Protein 3RO3 (pdb70)

CATH classification: 1.25.40.10

B-factor: mean 16.96, std 11.06, range [6.09, 72.27]

GO terms:
  GO:0097575 lateral cell cortex (C, IDA)
  GO:0005092 GDP-dissociation inhibitor activity (F, IDA)
  GO:0016328 lateral plasma membrane (C, EXP)
  GO:0001965 G-protein alpha-subunit binding (F, IPI)
  GO:0007267 cell-cell signaling (P, IGI)
  GO:0009642 response to light intensity (P, IMP)
  GO:0005515 protein binding (F, IPI)

Foldseek 3Di:
DLVVLLVVLCVQLVVCVVVPVLVSSLVSLVSNLVSCVVVVPLVSNLVSLQSNLVSCVSVVNLVSSLVSLVVSLVSCVVVVPLVSNLVSLCSNLVSVVSVVNLVSNLVSLVSNLVSCVVVVVLVSNLVSLVSNLVSCVVVVVVVSNVVSVVSNVVSVVVD/DDVVVVVVVVVVVVDDD

Structure (mmCIF, N/CA/C/O backbone):
data_3RO3
#
_entry.id   3RO3
#
_cell.length_a   88.196
_cell.length_b   75.606
_cell.length_c   35.346
_cell.angle_alpha   90.00
_cell.angle_beta   105.99
_cell.angle_gamma   90.00
#
_symmetry.space_group_name_H-M   'C 1 2 1'
#
loop_
_entity.id
_entity.type
_entity.pdbx_description
1 polymer 'G-protein-signaling modulator 2'
2 polymer 'peptide of Protein inscuteable homolog'
3 non-polymer GLYCEROL
4 non-polymer ETHANOL
5 non-polymer 'CHLORIDE ION'
6 water water
#
loop_
_atom_site.group_PDB
_atom_site.id
_atom_site.type_symbol
_atom_site.label_atom_id
_atom_site.label_alt_id
_atom_site.label_comp_id
_atom_site.label_asym_id
_atom_site.label_entity_id
_atom_site.label_seq_id
_atom_site.pdbx_PDB_ins_code
_atom_site.Cartn_x
_atom_site.Cartn_y
_atom_site.Cartn_z
_atom_site.occupancy
_atom_site.B_iso_or_equiv
_atom_site.auth_seq_id
_atom_site.auth_comp_id
_atom_site.auth_asym_id
_atom_site.auth_atom_id
_atom_site.pdbx_PDB_model_num
ATOM 1 N N . SER A 1 4 ? 32.774 -1.593 12.088 1.00 32.15 190 SER A N 1
ATOM 2 C CA . SER A 1 4 ? 31.881 -1.259 10.995 1.00 21.63 190 SER A CA 1
ATOM 3 C C . SER A 1 4 ? 31.899 0.282 10.821 1.00 17.60 190 SER A C 1
ATOM 4 O O . SER A 1 4 ? 31.605 1.081 11.723 1.00 16.05 190 SER A O 1
ATOM 7 N N . ARG A 1 5 ? 32.229 0.616 9.577 1.00 17.21 191 ARG A N 1
ATOM 8 C CA . ARG A 1 5 ? 32.285 2.042 9.226 1.00 16.54 191 ARG A CA 1
ATOM 9 C C . ARG A 1 5 ? 30.951 2.726 9.308 1.00 16.49 191 ARG A C 1
ATOM 10 O O . ARG A 1 5 ? 30.819 3.870 9.742 1.00 13.95 191 ARG A O 1
ATOM 18 N N . ALA A 1 6 ? 29.849 2.057 8.907 1.00 19.82 192 ALA A N 1
ATOM 19 C CA . ALA A 1 6 ? 28.485 2.595 9.116 1.00 19.37 192 ALA A CA 1
ATOM 20 C C . ALA A 1 6 ? 28.101 2.849 10.558 1.00 18.73 192 ALA A C 1
ATOM 21 O O . ALA A 1 6 ? 27.513 3.869 10.863 1.00 17.98 192 ALA A O 1
ATOM 23 N N . ALA A 1 7 ? 28.468 1.940 11.475 1.00 17.64 193 ALA A N 1
ATOM 24 C CA . ALA A 1 7 ? 28.249 2.101 12.917 1.00 17.69 193 ALA A CA 1
ATOM 25 C C . ALA A 1 7 ? 29.073 3.266 13.470 1.00 14.86 193 ALA A C 1
ATOM 26 O O . ALA A 1 7 ? 28.576 4.054 14.231 1.00 14.30 193 ALA A O 1
ATOM 28 N N . GLN A 1 8 ? 30.319 3.405 12.980 1.00 13.71 194 GLN A N 1
ATOM 29 C CA . GLN A 1 8 ? 31.107 4.539 13.376 1.00 12.52 194 GLN A CA 1
ATOM 30 C C . GLN A 1 8 ? 30.399 5.797 12.921 1.00 12.19 194 GLN A C 1
ATOM 31 O O . GLN A 1 8 ? 30.391 6.765 13.688 1.00 12.29 194 GLN A O 1
ATOM 37 N N . GLY A 1 9 ? 29.842 5.855 11.710 1.00 12.55 195 GLY A N 1
ATOM 38 C CA . GLY A 1 9 ? 29.132 7.072 11.266 1.00 12.70 195 GLY A CA 1
ATOM 39 C C . GLY A 1 9 ? 28.020 7.395 12.234 1.00 12.05 195 GLY A C 1
ATOM 40 O O . GLY A 1 9 ? 27.868 8.574 12.629 1.00 11.82 195 GLY A O 1
ATOM 41 N N . ARG A 1 10 ? 27.200 6.422 12.646 1.00 13.72 196 ARG A N 1
ATOM 42 C CA . ARG A 1 10 ? 26.115 6.644 13.616 1.00 14.46 196 ARG A CA 1
ATOM 43 C C . ARG A 1 10 ? 26.682 7.146 14.906 1.00 13.18 196 ARG A C 1
ATOM 44 O O . ARG A 1 10 ? 26.134 8.126 15.491 1.00 13.82 196 ARG A O 1
ATOM 52 N N . ALA A 1 11 ? 27.752 6.524 15.365 1.00 12.62 197 ALA A N 1
ATOM 53 C CA . ALA A 1 11 ? 28.329 6.920 16.634 1.00 12.66 197 ALA A CA 1
ATOM 54 C C . ALA A 1 11 ? 28.840 8.341 16.569 1.00 11.06 197 ALA A C 1
ATOM 55 O O . ALA A 1 11 ? 28.664 9.104 17.513 1.00 11.85 197 ALA A O 1
ATOM 57 N N . PHE A 1 12 ? 29.508 8.749 15.479 1.00 10.34 198 PHE A N 1
ATOM 58 C CA . PHE A 1 12 ? 29.952 10.115 15.367 1.00 9.72 198 PHE A CA 1
ATOM 59 C C . PHE A 1 12 ? 28.817 11.100 15.351 1.00 9.88 198 PHE A C 1
ATOM 60 O O . PHE A 1 12 ? 28.937 12.199 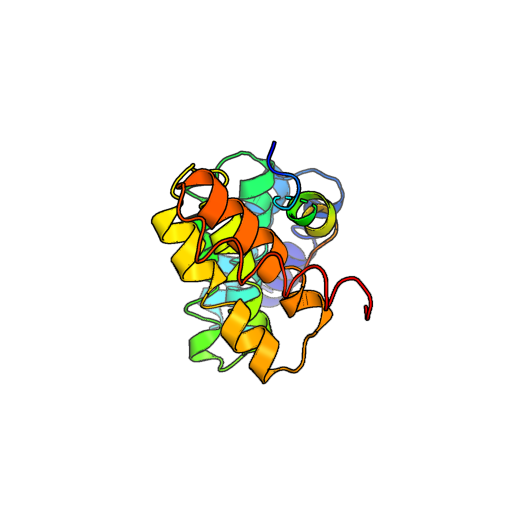15.955 1.00 9.95 198 PHE A O 1
ATOM 68 N N . GLY A 1 13 ? 27.717 10.792 14.666 1.00 9.83 199 GLY A N 1
ATOM 69 C CA . GLY A 1 13 ? 26.588 11.711 14.628 1.00 11.50 199 GLY A CA 1
ATOM 70 C C . GLY A 1 13 ? 26.019 11.887 16.028 1.00 9.95 199 GLY A C 1
ATOM 71 O O . GLY A 1 13 ? 25.655 13.013 16.459 1.00 11.29 199 GLY A O 1
ATOM 72 N N . ASN A 1 14 ? 25.924 10.801 16.812 1.00 10.55 200 ASN A N 1
ATOM 73 C CA . ASN A 1 14 ? 25.451 10.888 18.171 1.00 10.27 200 ASN A CA 1
ATOM 74 C C . ASN A 1 14 ? 26.400 11.684 19.092 1.00 11.17 200 ASN A C 1
ATOM 75 O O . ASN A 1 14 ? 25.963 12.496 19.892 1.00 11.68 200 ASN A O 1
ATOM 80 N N . LEU A 1 15 ? 27.699 11.414 18.984 1.00 10.23 201 LEU A N 1
ATOM 81 C CA A LEU A 1 15 ? 28.662 12.144 19.813 0.40 10.83 201 LEU A CA 1
ATOM 82 C CA B LEU A 1 15 ? 28.674 12.163 19.767 0.60 10.24 201 LEU A CA 1
ATOM 83 C C . LEU A 1 15 ? 28.638 13.619 19.458 1.00 9.90 201 LEU A C 1
ATOM 84 O O . LEU A 1 15 ? 28.733 14.483 20.332 1.00 11.21 201 LEU A O 1
ATOM 93 N N . GLY A 1 16 ? 28.544 13.981 18.178 1.00 9.60 202 GLY A N 1
ATOM 94 C CA . GLY A 1 16 ? 28.529 15.385 17.787 1.00 10.10 202 GLY A CA 1
ATOM 95 C C . GLY A 1 16 ? 27.375 16.117 18.415 1.00 9.00 202 GLY A C 1
ATOM 96 O O . GLY A 1 16 ? 27.524 17.234 18.923 1.00 8.78 202 GLY A O 1
ATOM 97 N N . ASN A 1 17 ? 26.183 15.498 18.369 1.00 9.08 203 ASN A N 1
ATOM 98 C CA . ASN A 1 17 ? 25.006 16.136 18.972 1.00 9.40 203 ASN A CA 1
ATOM 99 C C . ASN A 1 17 ? 25.150 16.290 20.475 1.00 9.68 203 ASN A C 1
ATOM 100 O O . ASN A 1 17 ? 24.744 17.319 21.049 1.00 10.38 203 ASN A O 1
ATOM 105 N N . THR A 1 18 ? 25.702 15.279 21.166 1.00 9.64 204 THR A N 1
ATOM 106 C CA A THR A 1 18 ? 25.812 15.378 22.600 0.50 9.52 204 THR A CA 1
ATOM 107 C CA B THR A 1 18 ? 25.795 15.373 22.614 0.50 10.11 204 THR A CA 1
ATOM 108 C C . THR A 1 18 ? 26.823 16.442 22.971 1.00 9.29 204 THR A C 1
ATOM 109 O O . THR A 1 18 ? 26.587 17.261 23.851 1.00 10.25 204 THR A O 1
ATOM 116 N N . HIS A 1 19 ? 27.984 16.467 22.274 1.00 9.02 205 HIS A N 1
ATOM 117 C CA . HIS A 1 19 ? 28.922 17.565 22.548 1.00 9.28 205 HIS A CA 1
ATOM 118 C C . HIS A 1 19 ? 28.254 18.907 22.341 1.00 9.32 205 HIS A C 1
ATOM 119 O O . HIS A 1 19 ? 28.445 19.830 23.122 1.00 9.47 205 HIS A O 1
ATOM 126 N N . TYR A 1 20 ? 27.510 19.059 21.231 1.00 8.74 206 TYR A N 1
ATOM 127 C CA . TYR A 1 20 ? 26.867 20.334 20.945 1.00 9.06 206 TYR A CA 1
ATOM 128 C C . TYR A 1 20 ? 25.960 20.755 22.084 1.00 10.19 206 TYR A C 1
ATOM 129 O O . TYR A 1 20 ? 26.014 21.883 22.535 1.00 9.91 206 TYR A O 1
ATOM 138 N N . LEU A 1 21 ? 25.105 19.839 22.529 1.00 9.95 207 LEU A N 1
ATOM 139 C CA . LEU A 1 21 ? 24.158 20.217 23.565 1.00 11.89 207 LEU A CA 1
ATOM 140 C C . LEU A 1 21 ? 24.813 20.469 24.892 1.00 12.18 207 LEU A C 1
ATOM 141 O O . LEU A 1 21 ? 24.243 21.182 25.717 1.00 16.36 207 LEU A O 1
ATOM 146 N N . LEU A 1 22 ? 26.008 19.950 25.120 1.00 11.03 208 LEU A N 1
ATOM 147 C CA . LEU A 1 22 ? 26.809 20.215 26.312 1.00 11.59 208 LEU A CA 1
ATOM 148 C C . 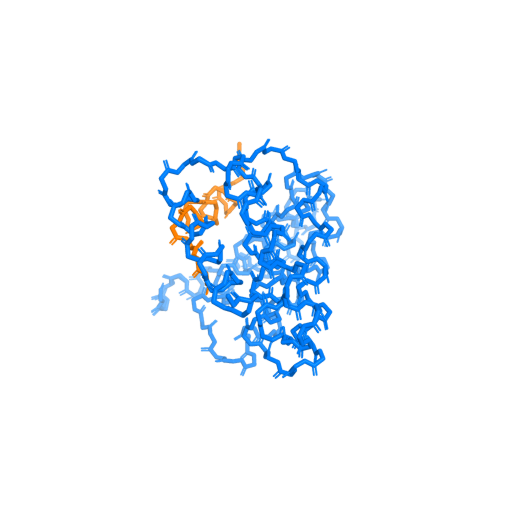LEU A 1 22 ? 27.605 21.488 26.167 1.00 11.63 208 LEU A C 1
ATOM 149 O O . LEU A 1 22 ? 28.286 21.916 27.112 1.00 13.91 208 LEU A O 1
ATOM 154 N N . GLY A 1 23 ? 27.615 22.154 25.008 1.00 11.07 209 GLY A N 1
ATOM 155 C CA . GLY A 1 23 ? 28.397 23.371 24.813 1.00 11.57 209 GLY A CA 1
ATOM 156 C C . GLY A 1 23 ? 29.810 23.128 24.373 1.00 10.56 209 GLY A C 1
ATOM 157 O O . GLY A 1 23 ? 30.602 24.088 24.379 1.00 12.76 209 GLY A O 1
ATOM 158 N N . ASN A 1 24 ? 30.173 21.921 23.991 1.00 10.14 210 ASN A N 1
ATOM 159 C CA A ASN A 1 24 ? 31.493 21.500 23.528 0.50 10.48 210 ASN A CA 1
ATOM 160 C CA B ASN A 1 24 ? 31.537 21.668 23.530 0.50 9.78 210 ASN A CA 1
ATOM 161 C C . ASN A 1 24 ? 31.520 21.713 22.009 1.00 8.73 210 ASN A C 1
ATOM 162 O O . ASN A 1 24 ? 31.514 20.724 21.279 1.00 9.34 210 ASN A O 1
ATOM 171 N N . PHE A 1 25 ? 31.508 22.944 21.506 1.00 8.94 211 PHE A N 1
ATOM 172 C CA . PHE A 1 25 ? 31.286 23.180 20.070 1.00 8.63 211 PHE A CA 1
ATOM 173 C C . PHE A 1 25 ? 32.476 22.709 19.236 1.00 7.98 211 PHE A C 1
ATOM 174 O O . PHE A 1 25 ? 32.235 22.184 18.133 1.00 8.23 211 PHE A O 1
ATOM 182 N N . ARG A 1 26 ? 33.696 22.869 19.729 1.00 8.31 212 ARG A N 1
ATOM 183 C CA . ARG A 1 26 ? 34.838 22.368 18.982 1.00 8.35 212 ARG A CA 1
ATOM 184 C C . ARG A 1 26 ? 34.718 20.859 18.769 1.00 7.80 212 ARG A C 1
ATOM 185 O O . ARG A 1 26 ? 34.894 20.348 17.671 1.00 8.26 212 ARG A O 1
ATOM 193 N N . ASP A 1 27 ? 34.442 20.128 19.839 1.00 8.10 213 ASP A N 1
ATOM 194 C CA . ASP A 1 27 ? 34.375 18.663 19.748 1.00 8.21 213 ASP A CA 1
ATOM 195 C C . ASP A 1 27 ? 33.165 18.205 18.950 1.00 7.84 213 ASP A C 1
ATOM 196 O O . ASP A 1 27 ? 33.183 17.174 18.289 1.00 8.35 213 ASP A O 1
ATOM 201 N N . ALA A 1 28 ? 32.082 18.991 18.967 1.00 7.64 214 ALA A N 1
ATOM 202 C CA . ALA A 1 28 ? 30.939 18.748 18.078 1.00 8.01 214 ALA A CA 1
ATOM 203 C C . ALA A 1 28 ? 31.391 18.796 16.608 1.00 7.42 214 ALA A C 1
ATOM 204 O O . ALA A 1 28 ? 31.044 17.917 15.839 1.00 8.12 214 ALA A O 1
ATOM 206 N N . VAL A 1 29 ? 32.147 19.833 16.242 1.00 7.41 215 VAL A N 1
ATOM 207 C CA . VAL A 1 29 ? 32.650 19.928 14.864 1.00 7.38 215 VAL A CA 1
ATOM 208 C C . VAL A 1 29 ? 33.492 18.701 14.524 1.00 7.26 215 VAL A C 1
ATOM 209 O O . VAL A 1 29 ? 33.334 18.111 13.441 1.00 7.73 215 VAL A O 1
ATOM 213 N N . ILE A 1 30 ? 34.444 18.304 15.379 1.00 7.47 216 ILE A N 1
ATOM 214 C CA . ILE A 1 30 ? 35.318 17.197 15.065 1.00 7.63 216 ILE A CA 1
ATOM 215 C C . ILE A 1 30 ? 34.497 15.939 14.775 1.00 7.86 216 ILE A C 1
ATOM 216 O O . ILE A 1 30 ? 34.757 15.203 13.818 1.00 8.25 216 ILE A O 1
ATOM 221 N N . ALA A 1 31 ? 33.487 15.666 15.613 1.00 7.65 217 ALA A N 1
ATOM 222 C CA . ALA A 1 31 ? 32.644 14.487 15.436 1.00 7.84 217 ALA A CA 1
ATOM 223 C C . ALA A 1 31 ? 31.755 14.602 14.186 1.00 7.24 217 ALA A C 1
ATOM 224 O O . ALA A 1 31 ? 31.671 13.648 13.403 1.00 8.12 217 ALA A O 1
ATOM 226 N N . HIS A 1 32 ? 31.122 15.751 14.010 1.00 7.38 218 HIS A N 1
ATOM 227 C CA . HIS A 1 32 ? 30.242 15.896 12.844 1.00 7.46 218 HIS A CA 1
ATOM 228 C C . HIS A 1 32 ? 31.002 15.848 11.550 1.00 7.14 218 HIS A C 1
ATOM 229 O O . HIS A 1 32 ? 30.458 15.374 10.540 1.00 7.67 218 HIS A O 1
ATOM 236 N N . GLU A 1 33 ? 32.262 16.290 11.500 1.00 7.09 219 GLU A N 1
ATOM 237 C CA . GLU A 1 33 ? 33.034 16.138 10.281 1.00 7.39 219 GLU A CA 1
ATOM 238 C C . GLU A 1 33 ? 33.205 14.672 9.902 1.00 7.19 219 GLU A C 1
ATOM 239 O O . GLU A 1 33 ? 33.237 14.350 8.730 1.00 7.91 219 GLU A O 1
ATOM 245 N N . GLN A 1 34 ? 33.397 13.811 10.891 1.00 7.83 220 GLN A N 1
ATOM 246 C CA . GLN A 1 34 ? 33.574 12.380 10.588 1.00 8.02 220 GLN A CA 1
ATOM 247 C C . GLN A 1 34 ? 32.248 11.752 10.174 1.00 7.68 220 GLN A C 1
ATOM 248 O O . GLN A 1 34 ? 32.179 10.943 9.248 1.00 8.55 220 GLN A O 1
ATOM 254 N N . ARG A 1 35 ? 31.136 12.164 10.835 1.00 7.74 221 ARG A N 1
ATOM 255 C CA . ARG A 1 35 ? 29.823 11.787 10.358 1.00 8.02 221 ARG A CA 1
ATOM 256 C C . ARG A 1 35 ? 29.637 12.193 8.909 1.00 7.71 221 ARG A C 1
ATOM 257 O O . ARG A 1 35 ? 29.099 11.440 8.094 1.00 8.36 221 ARG A O 1
ATOM 265 N N . LEU A 1 36 ? 30.028 13.412 8.563 1.00 7.66 222 LEU A N 1
ATOM 266 C CA . LEU A 1 36 ? 29.867 13.922 7.221 1.00 7.73 222 LEU A CA 1
ATOM 267 C C . LEU A 1 36 ? 30.645 13.077 6.223 1.00 8.09 222 LEU A C 1
ATOM 268 O O . LEU A 1 36 ? 30.110 12.676 5.156 1.00 8.28 222 LEU A O 1
ATOM 273 N N . LEU A 1 37 ? 31.920 12.807 6.509 1.00 8.10 223 LEU A N 1
ATOM 274 C CA . LEU A 1 37 ? 32.752 12.020 5.610 1.00 8.12 223 LEU A CA 1
ATOM 275 C C . LEU A 1 37 ? 32.147 10.641 5.369 1.00 8.30 223 LEU A C 1
ATOM 276 O O . LEU A 1 37 ? 32.072 10.166 4.238 1.00 8.71 223 LEU A O 1
ATOM 281 N N . ILE A 1 38 ? 31.735 9.998 6.440 1.00 8.03 224 ILE A N 1
ATOM 282 C CA . ILE A 1 38 ? 31.162 8.637 6.322 1.00 8.92 224 ILE A CA 1
ATOM 283 C C . ILE A 1 38 ? 29.860 8.691 5.562 1.00 8.42 224 ILE A C 1
ATOM 284 O O . ILE A 1 38 ? 29.573 7.780 4.757 1.00 8.66 224 ILE A O 1
ATOM 289 N N . ALA A 1 39 ? 29.036 9.705 5.773 1.00 8.09 225 ALA A N 1
ATOM 290 C CA . ALA A 1 39 ? 27.822 9.882 4.970 1.00 8.10 225 ALA A CA 1
ATOM 291 C C . ALA A 1 39 ? 28.148 9.987 3.491 1.00 8.17 225 ALA A C 1
ATOM 292 O O . ALA A 1 39 ? 27.420 9.438 2.641 1.00 9.20 225 ALA A O 1
ATOM 294 N N . LYS A 1 40 ? 29.197 10.702 3.120 1.00 8.09 226 LYS A N 1
ATOM 295 C CA . LYS A 1 40 ? 29.602 10.804 1.707 1.00 8.60 226 LYS A CA 1
ATOM 296 C C . LYS A 1 40 ? 30.095 9.457 1.203 1.00 8.33 226 LYS A C 1
ATOM 297 O O . LYS A 1 40 ? 29.757 9.077 0.071 1.00 9.15 226 LYS A O 1
ATOM 303 N N . GLU A 1 41 ? 30.866 8.707 1.979 1.00 8.22 227 GLU A N 1
ATOM 304 C CA . GLU A 1 41 ? 31.316 7.372 1.579 1.00 8.87 227 GLU A CA 1
ATOM 305 C C . GLU A 1 41 ? 30.161 6.450 1.262 1.00 8.25 227 GLU A C 1
ATOM 306 O O . GLU A 1 41 ? 30.245 5.622 0.357 1.00 8.97 227 GLU A O 1
ATOM 312 N N . PHE A 1 42 ? 29.082 6.520 2.024 1.00 8.23 228 PHE A N 1
ATOM 313 C CA . PHE A 1 42 ? 27.966 5.645 1.877 1.00 8.76 228 PHE A CA 1
ATOM 314 C C . PHE A 1 42 ? 26.861 6.220 0.994 1.00 8.90 228 PHE A C 1
ATOM 315 O O . PHE A 1 42 ? 25.855 5.554 0.757 1.00 9.69 228 PHE A O 1
ATOM 323 N N . GLY A 1 43 ? 27.014 7.431 0.467 1.00 9.13 229 GLY A N 1
ATOM 324 C CA . GLY A 1 43 ? 25.952 8.022 -0.307 1.00 9.47 229 GLY A CA 1
ATOM 325 C C . GLY A 1 43 ? 24.663 8.253 0.447 1.00 9.23 229 GLY A C 1
ATOM 326 O O . GLY A 1 43 ? 23.581 8.231 -0.114 1.00 11.65 229 GLY A O 1
ATOM 327 N N . ASP A 1 44 ? 24.802 8.509 1.762 1.00 9.33 230 ASP A N 1
ATOM 328 C CA . ASP A 1 44 ? 23.671 8.740 2.653 1.00 9.30 230 ASP A CA 1
ATOM 329 C C . ASP A 1 44 ? 23.402 10.232 2.698 1.00 9.40 230 ASP A C 1
ATOM 330 O O . ASP A 1 44 ? 24.017 10.990 3.474 1.00 9.59 230 ASP A O 1
ATOM 335 N N . LYS A 1 45 ? 22.505 10.693 1.821 1.00 9.76 231 LYS A N 1
ATOM 336 C CA . LYS A 1 45 ? 22.234 12.128 1.687 1.00 10.96 231 LYS A CA 1
ATOM 337 C C . LYS A 1 45 ? 21.535 12.704 2.873 1.00 10.83 231 LYS A C 1
ATOM 338 O O . LYS A 1 45 ? 21.753 13.878 3.176 1.00 11.67 231 LYS A O 1
ATOM 344 N N . ALA A 1 46 ? 20.701 11.929 3.547 1.00 12.40 232 ALA A N 1
ATOM 345 C CA . ALA A 1 46 ? 20.019 12.378 4.747 1.00 12.86 232 ALA A CA 1
ATOM 346 C C . ALA A 1 46 ? 21.052 12.738 5.805 1.00 11.60 232 ALA A C 1
ATOM 347 O O . ALA A 1 46 ? 20.977 13.823 6.410 1.00 11.83 232 ALA A O 1
ATOM 349 N N . ALA A 1 47 ? 21.977 11.842 6.037 1.00 10.69 233 ALA A N 1
ATOM 350 C CA . ALA A 1 47 ? 22.998 12.086 7.068 1.00 9.92 233 ALA A CA 1
ATOM 351 C C . ALA A 1 47 ? 23.904 13.203 6.628 1.00 9.01 233 ALA A C 1
ATOM 352 O O . ALA A 1 47 ? 24.401 13.982 7.472 1.00 8.81 233 ALA A O 1
ATOM 354 N N . GLU A 1 48 ? 24.217 13.326 5.352 1.00 8.52 234 GLU A N 1
ATOM 355 C CA . GLU A 1 48 ? 25.094 14.400 4.863 1.00 8.40 234 GLU A CA 1
ATOM 356 C C . GLU A 1 48 ? 24.444 15.751 5.127 1.00 8.06 234 GLU A C 1
ATOM 357 O O . GLU A 1 48 ? 25.087 16.662 5.662 1.00 8.09 234 GLU A O 1
ATOM 363 N N . ARG A 1 49 ? 23.164 15.871 4.812 1.00 8.56 235 ARG A N 1
ATOM 364 C CA . ARG A 1 49 ? 22.437 17.111 5.020 1.00 8.55 235 ARG A CA 1
ATOM 365 C C . ARG A 1 49 ? 22.442 17.477 6.515 1.00 7.90 235 ARG A C 1
ATOM 366 O O . ARG A 1 49 ? 22.720 18.621 6.902 1.00 8.30 235 ARG A O 1
ATOM 374 N N . ILE A 1 50 ? 22.082 16.520 7.338 1.00 8.04 236 ILE A N 1
ATOM 375 C CA . ILE A 1 50 ? 22.020 16.745 8.778 1.00 7.93 236 ILE A CA 1
ATOM 376 C C . ILE A 1 50 ? 23.377 17.205 9.288 1.00 7.70 236 ILE A C 1
ATOM 377 O O . ILE A 1 50 ? 23.434 18.108 10.145 1.00 7.88 236 ILE A O 1
ATOM 382 N N . ALA A 1 51 ? 24.468 16.573 8.849 1.00 7.30 237 ALA A N 1
ATOM 383 C CA . ALA A 1 51 ? 25.777 16.965 9.292 1.00 7.48 237 ALA A CA 1
ATOM 384 C C . ALA A 1 51 ? 26.097 18.404 8.891 1.00 7.26 237 ALA A C 1
ATOM 385 O O . ALA A 1 51 ? 26.648 19.142 9.717 1.00 7.29 237 ALA A O 1
ATOM 387 N N . TYR A 1 52 ? 25.758 18.835 7.696 1.00 7.23 238 TYR A N 1
ATOM 388 C CA . TYR A 1 52 ? 25.997 20.228 7.310 1.00 7.33 238 TYR A CA 1
ATOM 389 C C . TYR A 1 52 ? 25.258 21.176 8.245 1.00 7.22 238 TYR A C 1
ATOM 390 O O . TYR A 1 52 ? 25.810 22.219 8.648 1.00 7.41 238 TYR A O 1
ATOM 399 N N . SER A 1 53 ? 24.011 20.858 8.577 1.00 7.15 239 SER A N 1
ATOM 400 C CA A SER A 1 53 ? 23.225 21.752 9.438 0.60 7.06 239 SER A CA 1
ATOM 401 C CA B SER A 1 53 ? 23.190 21.677 9.461 0.40 8.16 239 SER A CA 1
ATOM 402 C C . SER A 1 53 ? 23.819 21.808 10.847 1.00 7.42 239 SER A C 1
ATOM 403 O O . SER A 1 53 ? 23.949 22.904 11.410 1.00 7.65 239 SER A O 1
ATOM 408 N N . ASN A 1 54 ? 24.188 20.675 11.385 1.00 6.82 240 ASN A N 1
ATOM 409 C CA . ASN A 1 54 ? 24.770 20.663 12.731 1.00 7.46 240 ASN A CA 1
ATOM 410 C C . ASN A 1 54 ? 26.119 21.342 12.724 1.00 7.14 240 ASN A C 1
ATOM 411 O O . ASN A 1 54 ? 26.456 22.048 13.690 1.00 7.73 240 ASN A O 1
ATOM 416 N N . LEU A 1 55 ? 26.913 21.196 11.681 1.00 7.12 241 LEU A N 1
ATOM 417 C CA . LEU A 1 55 ? 28.191 21.912 11.581 1.00 6.82 241 LEU A CA 1
ATOM 418 C C . LEU A 1 55 ? 27.968 23.394 11.544 1.00 6.68 241 LEU A C 1
ATOM 419 O O . LEU A 1 55 ? 28.665 24.144 12.221 1.00 7.24 241 LEU A O 1
ATOM 424 N N . GLY A 1 56 ? 27.027 23.866 10.732 1.00 6.83 242 GLY A N 1
ATOM 425 C CA . GLY A 1 56 ? 26.752 25.297 10.703 1.00 7.10 242 GLY A CA 1
ATOM 426 C C . GLY A 1 56 ? 26.408 25.825 12.075 1.00 7.05 242 GLY A C 1
ATOM 427 O O . GLY A 1 56 ? 26.918 26.860 12.500 1.00 7.14 242 GLY A O 1
ATOM 428 N N . ASN A 1 57 ? 25.529 25.109 12.781 1.00 6.96 243 ASN A N 1
ATOM 429 C CA . ASN A 1 57 ? 25.137 25.530 14.111 1.00 6.97 2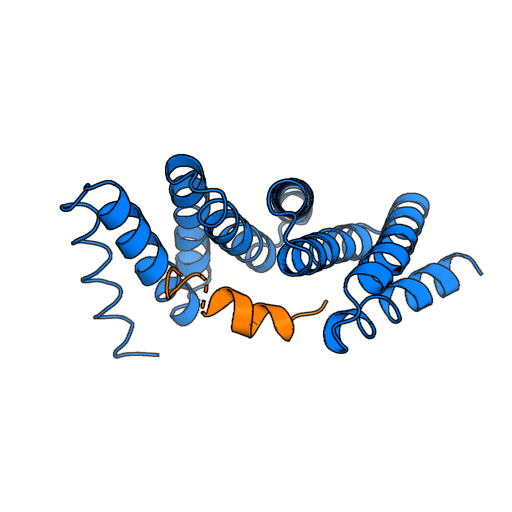43 ASN A CA 1
ATOM 430 C C . ASN A 1 57 ? 26.312 25.614 15.051 1.00 7.43 243 ASN A C 1
ATOM 431 O O . ASN A 1 57 ? 26.452 26.602 15.809 1.00 7.82 243 ASN A O 1
ATOM 436 N N . ALA A 1 58 ? 27.192 24.612 15.033 1.00 7.30 244 ALA A N 1
ATOM 437 C CA . ALA A 1 58 ? 28.365 24.652 15.904 1.00 7.63 244 ALA A CA 1
ATOM 438 C C . ALA A 1 58 ? 29.255 25.837 15.603 1.00 7.71 244 ALA A C 1
ATOM 439 O O . ALA A 1 58 ? 29.769 26.499 16.503 1.00 8.18 244 ALA A O 1
ATOM 441 N N . TYR A 1 59 ? 29.453 26.147 14.332 1.00 7.00 245 TYR A N 1
ATOM 442 C CA . TYR A 1 59 ? 30.295 27.275 13.953 1.00 7.76 245 TYR A CA 1
ATOM 443 C C . TYR A 1 59 ? 29.687 28.613 14.355 1.00 7.67 245 TYR A C 1
A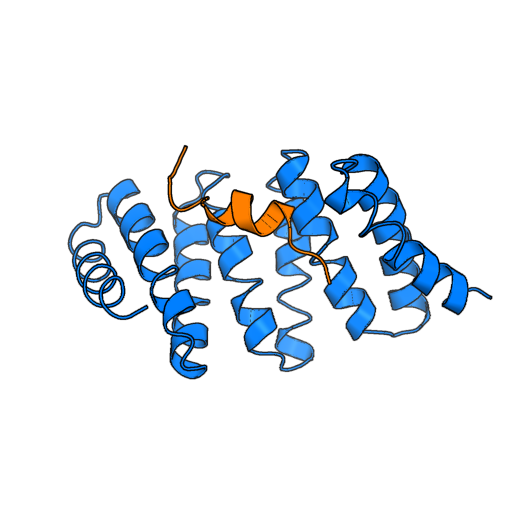TOM 444 O O . TYR A 1 59 ? 30.435 29.533 14.689 1.00 8.88 245 TYR A O 1
ATOM 453 N N . ILE A 1 60 ? 28.343 28.744 14.399 1.00 7.95 246 ILE A N 1
ATOM 454 C CA . ILE A 1 60 ? 27.761 29.955 14.964 1.00 8.21 246 ILE A CA 1
ATOM 455 C C . ILE A 1 60 ? 28.246 30.186 16.391 1.00 8.41 246 ILE A C 1
ATOM 456 O O . ILE A 1 60 ? 28.653 31.278 16.754 1.00 9.27 246 ILE A O 1
ATOM 461 N N . PHE A 1 61 ? 28.230 29.122 17.208 1.00 8.85 247 PHE A N 1
ATOM 462 C CA . PHE A 1 61 ? 28.607 29.257 18.621 1.00 9.69 247 PHE A CA 1
ATOM 463 C C . PHE A 1 61 ? 30.106 29.332 18.808 1.00 10.13 247 PHE A C 1
ATOM 464 O O . PHE A 1 61 ? 30.552 29.816 19.844 1.00 13.17 247 PHE A O 1
ATOM 472 N N . LEU A 1 62 ? 30.913 28.996 17.825 1.00 9.61 248 LEU A N 1
ATOM 473 C CA . LEU A 1 62 ? 32.324 29.271 17.777 1.00 9.51 248 LEU A CA 1
ATOM 474 C C . LEU A 1 62 ? 32.637 30.655 17.263 1.00 10.60 248 LEU A C 1
ATOM 475 O O . LEU A 1 62 ? 33.807 31.081 17.292 1.00 12.02 248 LEU A O 1
ATOM 480 N N . GLY A 1 63 ? 31.626 31.421 16.845 1.00 10.38 249 GLY A N 1
ATOM 481 C CA . GLY A 1 63 ? 31.841 32.761 16.355 1.00 10.93 249 GLY A CA 1
ATOM 482 C C . GLY A 1 63 ? 32.379 32.831 14.955 1.00 11.21 249 GLY A C 1
ATOM 483 O O . GLY A 1 63 ? 32.853 33.886 14.531 1.00 15.82 249 GLY A O 1
ATOM 484 N N . GLU A 1 64 ? 32.315 31.764 14.198 1.00 10.21 250 GLU A N 1
ATOM 485 C CA . GLU A 1 64 ? 32.845 31.642 12.847 1.00 9.76 250 GLU A CA 1
ATOM 486 C C . GLU A 1 64 ? 31.719 31.722 11.853 1.00 9.22 250 GLU A C 1
ATOM 487 O O . GLU A 1 64 ? 31.238 30.721 11.275 1.00 9.40 250 GLU A O 1
ATOM 493 N N . PHE A 1 65 ? 31.192 32.937 11.655 1.00 9.73 251 PHE A N 1
ATOM 494 C CA . PHE A 1 65 ? 29.934 33.136 10.938 1.00 9.55 251 PHE A CA 1
ATOM 495 C C . PHE A 1 65 ? 30.096 32.866 9.449 1.00 8.82 251 PHE A C 1
ATOM 496 O O . PHE A 1 65 ? 29.194 32.323 8.828 1.00 8.80 251 PHE A O 1
ATOM 504 N N . GLU A 1 66 ? 31.233 33.257 8.857 1.00 9.64 252 GLU A N 1
ATOM 505 C CA A GLU A 1 66 ? 31.451 32.960 7.445 0.50 10.41 252 GLU A CA 1
ATOM 506 C CA B GLU A 1 66 ? 31.451 32.945 7.468 0.50 10.46 252 GLU A CA 1
ATOM 507 C C . GLU A 1 66 ? 31.463 31.449 7.239 1.00 9.47 252 GLU A C 1
ATOM 508 O O . GLU A 1 66 ? 30.825 30.940 6.327 1.00 9.56 252 GLU A O 1
ATOM 519 N N . THR A 1 67 ? 32.207 30.698 8.089 1.00 9.19 253 THR A N 1
ATOM 520 C CA . THR A 1 67 ? 32.198 29.239 7.954 1.00 9.01 253 THR A CA 1
ATOM 521 C C . THR A 1 67 ? 30.811 28.659 8.124 1.00 7.98 253 THR A C 1
ATOM 522 O O . THR A 1 67 ? 30.379 27.770 7.380 1.00 8.39 253 THR A O 1
ATOM 526 N N . ALA A 1 68 ? 30.055 29.168 9.117 1.00 7.97 254 ALA A N 1
ATOM 527 C CA . ALA A 1 68 ? 28.678 28.714 9.285 1.00 7.47 254 ALA A CA 1
ATOM 528 C C . ALA A 1 68 ? 27.867 28.899 8.011 1.00 7.40 254 ALA A C 1
ATOM 529 O O . ALA A 1 68 ? 27.128 28.012 7.593 1.00 7.82 254 ALA A O 1
ATOM 531 N N . SER A 1 69 ? 28.008 30.079 7.366 1.00 8.17 255 SER A N 1
ATOM 532 C CA . SER A 1 69 ? 27.248 30.348 6.148 1.00 8.36 255 SER A CA 1
ATOM 533 C C . SER A 1 69 ? 27.597 29.342 5.062 1.00 8.47 255 SER A C 1
ATOM 534 O O . SER A 1 69 ? 26.714 28.958 4.287 1.00 8.63 255 SER A O 1
ATOM 537 N N . GLU A 1 70 ? 28.849 28.923 4.975 1.00 8.14 256 GLU A N 1
ATOM 538 C CA . GLU A 1 70 ? 29.246 27.941 3.957 1.00 9.11 256 GLU A CA 1
ATOM 539 C C . GLU A 1 70 ? 28.546 26.616 4.192 1.00 8.02 256 GLU A C 1
ATOM 540 O O . GLU A 1 70 ? 28.078 25.985 3.256 1.00 9.66 256 GLU A O 1
ATOM 546 N N . TYR A 1 71 ? 28.484 26.177 5.463 1.00 7.75 257 TYR A N 1
ATOM 547 C CA . TYR A 1 71 ? 27.776 24.921 5.751 1.00 7.92 257 TYR A CA 1
ATOM 548 C C . TYR A 1 71 ? 26.265 25.066 5.546 1.00 7.49 257 TYR A C 1
ATOM 549 O O . TYR A 1 71 ? 25.636 24.138 5.026 1.00 8.28 257 TYR A O 1
ATOM 558 N N . TYR A 1 72 ? 25.653 26.182 5.924 1.00 7.51 258 TYR A N 1
ATOM 559 C CA . TYR A 1 72 ? 24.212 26.335 5.682 1.00 7.71 258 TYR A CA 1
ATOM 560 C C . TYR A 1 72 ? 23.915 26.388 4.181 1.00 8.26 258 TYR A C 1
ATOM 561 O O . TYR A 1 72 ? 22.866 25.890 3.784 1.00 8.44 258 TYR A O 1
ATOM 570 N N . LYS A 1 73 ? 24.793 26.982 3.368 1.00 8.14 259 LYS A N 1
ATOM 571 C CA . LYS A 1 73 ? 24.530 26.925 1.913 1.00 8.98 259 LYS A CA 1
ATOM 572 C C . LYS A 1 73 ? 24.573 25.517 1.389 1.00 9.01 259 LYS A C 1
ATOM 573 O O . LYS A 1 73 ? 23.818 25.158 0.498 1.00 9.97 259 LYS A O 1
ATOM 579 N N . LYS A 1 74 ? 25.466 24.669 1.922 1.00 9.30 260 LYS A N 1
ATOM 580 C CA . LYS A 1 74 ? 25.501 23.253 1.546 1.00 9.90 260 LYS A CA 1
ATOM 581 C C . LYS A 1 74 ? 24.243 22.527 1.973 1.00 10.18 260 LYS A C 1
ATOM 582 O O . LYS A 1 74 ? 23.682 21.725 1.233 1.00 11.63 260 LYS A O 1
ATOM 588 N N . THR A 1 75 ? 23.770 22.823 3.173 1.00 9.85 261 THR A N 1
ATOM 589 C CA A THR A 1 75 ? 22.496 22.318 3.701 0.45 12.90 261 THR A CA 1
ATOM 590 C CA B THR A 1 75 ? 22.513 22.190 3.624 0.55 9.83 261 THR A CA 1
ATOM 591 C C . THR A 1 75 ? 21.370 22.615 2.734 1.00 9.77 261 THR A C 1
ATOM 592 O O . THR A 1 75 ? 20.523 21.800 2.379 1.00 10.95 261 THR A O 1
ATOM 599 N N . LEU A 1 76 ? 21.345 23.900 2.324 1.00 9.87 262 LEU A N 1
ATOM 600 C CA . LEU A 1 76 ? 20.271 24.415 1.500 1.00 9.79 262 LEU A CA 1
ATOM 601 C C . LEU A 1 76 ? 20.229 23.729 0.142 1.00 10.76 262 LEU A C 1
ATOM 602 O O . LEU A 1 76 ? 19.166 23.291 -0.328 1.00 10.85 262 LEU A O 1
ATOM 607 N N . LEU A 1 77 ? 21.403 23.561 -0.478 1.00 11.64 263 LEU A N 1
ATOM 608 C CA . LEU A 1 77 ? 21.468 22.831 -1.712 1.00 13.85 263 LEU A CA 1
ATOM 609 C C . LEU A 1 77 ? 20.925 21.430 -1.607 1.00 13.70 263 LEU A C 1
ATOM 610 O O . LEU A 1 77 ? 20.145 21.009 -2.458 1.00 15.55 263 LEU A O 1
ATOM 615 N N . LEU A 1 78 ? 21.354 20.708 -0.579 1.00 12.48 264 LEU A N 1
ATOM 616 C CA A LEU A 1 78 ? 20.903 19.327 -0.407 0.50 12.94 264 LEU A CA 1
ATOM 617 C CA B LEU A 1 78 ? 20.878 19.377 -0.453 0.50 12.87 264 LEU A CA 1
ATOM 618 C C . LEU A 1 78 ? 19.418 19.292 -0.070 1.00 12.42 264 LEU A C 1
ATOM 619 O O . LEU A 1 78 ? 18.712 18.408 -0.563 1.00 14.79 264 LEU A O 1
ATOM 628 N N . ALA A 1 79 ? 18.912 20.203 0.761 1.00 11.49 265 ALA A N 1
ATOM 629 C CA . ALA A 1 79 ? 17.480 20.225 1.084 1.00 11.52 265 ALA A CA 1
ATOM 630 C C . ALA A 1 79 ? 16.618 20.415 -0.172 1.00 12.11 265 ALA A C 1
ATOM 631 O O . ALA A 1 79 ? 15.551 19.816 -0.297 1.00 15.11 265 ALA A O 1
ATOM 633 N N . ARG A 1 80 ? 17.132 21.241 -1.088 1.00 11.75 266 ARG A N 1
ATOM 634 C CA . ARG A 1 80 ? 16.415 21.417 -2.378 1.00 13.19 266 ARG A CA 1
ATOM 635 C C . ARG A 1 80 ? 16.483 20.136 -3.196 1.00 15.43 266 ARG A C 1
ATOM 636 O O . ARG A 1 80 ? 15.444 19.707 -3.726 1.00 18.80 266 ARG A O 1
ATOM 644 N N . GLN A 1 81 ? 17.660 19.501 -3.286 1.00 14.26 267 GLN A N 1
ATOM 645 C CA . GLN A 1 81 ? 17.787 18.228 -4.040 1.00 15.24 267 GLN A CA 1
ATOM 646 C C . GLN A 1 81 ? 16.853 17.166 -3.465 1.00 16.35 267 GLN A C 1
ATOM 647 O O . GLN A 1 81 ? 16.259 16.365 -4.234 1.00 19.74 267 GLN A O 1
ATOM 653 N N . LEU A 1 82 ? 16.731 17.107 -2.130 1.00 15.62 268 LEU A N 1
ATOM 654 C CA . LEU A 1 82 ? 15.892 16.149 -1.433 1.00 16.88 268 LEU A CA 1
ATOM 655 C C . LEU A 1 82 ? 14.412 16.540 -1.416 1.00 17.18 268 LEU A C 1
ATOM 656 O O . LEU A 1 82 ? 13.598 15.782 -0.909 1.00 20.24 268 LEU A O 1
ATOM 661 N N . LYS A 1 83 ? 14.085 17.724 -1.901 1.00 16.11 269 LYS A N 1
ATOM 662 C CA . LYS A 1 83 ? 12.730 18.260 -1.960 1.00 17.87 269 LYS A CA 1
ATOM 663 C C . LYS A 1 83 ? 12.112 18.393 -0.581 1.00 16.71 269 LYS A C 1
ATOM 664 O O . LYS A 1 83 ? 10.900 18.255 -0.374 1.00 22.58 269 LYS A O 1
ATOM 667 N N . ASP A 1 84 ? 12.950 18.712 0.390 1.00 15.41 270 ASP A N 1
ATOM 668 C CA . ASP A 1 84 ? 12.559 18.882 1.790 1.00 15.75 270 ASP A CA 1
ATOM 669 C C . ASP A 1 84 ? 12.269 20.359 2.065 1.00 14.13 270 ASP A C 1
ATOM 670 O O . ASP A 1 84 ? 13.205 21.098 2.401 1.00 13.77 270 ASP A O 1
ATOM 675 N N . ARG A 1 85 ? 11.006 20.767 1.922 1.00 13.77 271 ARG A N 1
ATOM 676 C CA . ARG A 1 85 ? 10.705 22.194 1.995 1.00 12.67 271 ARG A CA 1
ATOM 677 C C . ARG A 1 85 ? 10.892 22.773 3.398 1.00 11.66 271 ARG A C 1
ATOM 678 O O . ARG A 1 85 ? 11.403 23.888 3.525 1.00 11.33 271 ARG A O 1
ATOM 686 N N . ALA A 1 86 ? 10.532 22.027 4.435 1.00 11.74 272 ALA A N 1
ATOM 687 C CA . ALA A 1 86 ? 10.679 22.561 5.792 1.00 12.78 272 ALA A CA 1
ATOM 688 C C . ALA A 1 86 ? 12.155 22.771 6.094 1.00 11.22 272 ALA A C 1
ATOM 689 O O . ALA A 1 86 ? 12.528 23.766 6.742 1.00 11.00 272 ALA A O 1
ATOM 691 N N . VAL A 1 87 ? 13.024 21.850 5.669 1.00 11.44 273 VAL A N 1
ATOM 692 C CA . VAL A 1 87 ? 14.441 21.996 5.931 1.00 11.72 273 VAL A CA 1
ATOM 693 C C . VAL A 1 87 ? 15.021 23.107 5.067 1.00 10.50 273 VAL A C 1
ATOM 694 O O . VAL A 1 87 ? 15.897 23.867 5.494 1.00 11.27 273 VAL A O 1
ATOM 698 N N . GLU A 1 88 ? 14.556 23.249 3.813 1.00 10.44 274 GLU A N 1
ATOM 699 C CA . GLU A 1 88 ? 14.955 24.379 2.983 1.00 10.66 274 GLU A CA 1
ATOM 700 C C . GLU A 1 88 ? 14.648 25.692 3.723 1.00 10.02 274 GLU A C 1
ATOM 701 O O . GLU A 1 88 ? 15.478 26.594 3.792 1.00 10.01 274 GLU A O 1
ATOM 707 N N . ALA A 1 89 ? 13.436 25.785 4.287 1.00 10.11 275 ALA A N 1
ATOM 708 C CA . ALA A 1 89 ? 13.040 26.985 5.016 1.00 10.05 275 ALA A CA 1
ATOM 709 C C . ALA A 1 89 ? 13.967 27.243 6.207 1.00 9.29 275 ALA A C 1
ATOM 710 O O . ALA A 1 89 ? 14.392 28.383 6.445 1.00 9.35 275 ALA A O 1
ATOM 712 N N . GLN A 1 90 ? 14.220 26.193 6.998 1.00 9.71 276 GLN A N 1
ATOM 713 C CA . GLN A 1 90 ? 15.068 26.319 8.186 1.00 9.84 276 GLN A CA 1
ATOM 714 C C . GLN A 1 90 ? 16.452 26.836 7.813 1.00 8.54 276 GLN A C 1
ATOM 715 O O . GLN A 1 90 ? 16.992 27.725 8.466 1.00 8.75 276 GLN A O 1
ATOM 721 N N . SER A 1 91 ? 17.030 26.294 6.746 1.00 8.54 277 SER A N 1
ATOM 722 C CA A SER A 1 91 ? 18.381 26.701 6.339 0.55 8.32 277 SER A CA 1
ATOM 723 C CA B SER A 1 91 ? 18.344 26.672 6.244 0.45 8.92 277 SER A CA 1
ATOM 724 C C . SER A 1 91 ? 18.358 28.136 5.808 1.00 8.06 277 SER A C 1
ATOM 725 O O . SER A 1 91 ? 19.305 28.862 6.072 1.00 8.28 277 SER A O 1
ATOM 730 N N . CYS A 1 92 ? 17.324 28.558 5.112 1.00 8.01 278 CYS A N 1
ATOM 731 C CA . CYS A 1 92 ? 17.191 29.946 4.733 1.00 8.22 278 CYS A CA 1
ATOM 732 C C . CYS A 1 92 ? 17.092 30.884 5.934 1.00 7.63 278 CYS A C 1
ATOM 733 O O . CYS A 1 92 ? 17.719 31.936 5.925 1.00 7.98 278 CYS A O 1
ATOM 736 N N . TYR A 1 93 ? 16.344 30.503 6.943 1.00 7.75 279 TYR A N 1
ATOM 737 C CA . TYR A 1 93 ? 16.244 31.337 8.153 1.00 7.85 279 TYR A CA 1
ATOM 738 C C . TYR A 1 93 ? 17.598 31.418 8.830 1.00 7.47 279 TYR A C 1
ATOM 739 O O . TYR A 1 93 ? 18.044 32.500 9.256 1.00 7.87 279 TYR A O 1
ATOM 748 N N . SER A 1 94 ? 18.314 30.296 8.925 1.00 7.67 280 SER A N 1
ATOM 749 C CA . SER A 1 94 ? 19.646 30.322 9.554 1.00 7.76 280 SER A CA 1
ATOM 750 C C . SER A 1 94 ? 20.601 31.199 8.723 1.00 7.37 280 SER A C 1
ATOM 751 O O . SER A 1 94 ? 21.379 31.959 9.311 1.00 7.69 280 SER A O 1
ATOM 754 N N . LEU A 1 95 ? 20.530 31.119 7.399 1.00 7.55 281 LEU A N 1
ATOM 755 C CA . LEU A 1 95 ? 21.353 31.996 6.569 1.00 7.48 281 LEU A CA 1
ATOM 756 C C . LEU A 1 95 ? 20.998 33.468 6.772 1.00 7.43 281 LEU A C 1
ATOM 757 O O . LEU A 1 95 ? 21.876 34.314 6.834 1.00 8.40 281 LEU A O 1
ATOM 762 N N . GLY A 1 96 ? 19.711 33.803 6.863 1.00 7.48 282 GLY A N 1
ATOM 763 C CA . GLY A 1 96 ? 19.364 35.194 7.086 1.00 8.14 282 GLY A CA 1
ATOM 764 C C . GLY A 1 96 ? 19.947 35.755 8.363 1.00 7.77 282 GLY A C 1
ATOM 765 O O . GLY A 1 96 ? 20.509 36.837 8.388 1.00 8.50 282 GLY A O 1
ATOM 766 N N . ASN A 1 97 ? 19.860 34.951 9.430 1.00 7.75 283 ASN A N 1
ATOM 767 C CA . ASN A 1 97 ? 20.449 35.353 10.697 1.00 8.00 283 ASN A CA 1
ATOM 768 C C . ASN A 1 97 ? 21.969 35.423 10.623 1.00 8.20 283 ASN A C 1
ATOM 769 O O . ASN A 1 97 ? 22.580 36.350 11.189 1.00 8.81 283 ASN A O 1
ATOM 774 N N . THR A 1 98 ? 22.590 34.456 9.975 1.00 7.66 284 THR A N 1
ATOM 775 C CA . THR A 1 98 ? 24.041 34.422 9.858 1.00 7.83 284 THR A CA 1
ATOM 776 C C . THR A 1 98 ? 24.537 35.659 9.133 1.00 8.18 284 THR A C 1
ATOM 777 O O . THR A 1 98 ? 25.522 36.284 9.523 1.00 8.98 284 THR A O 1
ATOM 781 N N . TYR A 1 99 ? 23.874 36.041 8.029 1.00 8.72 285 TYR A N 1
ATOM 782 C CA A TYR A 1 99 ? 24.262 37.247 7.292 0.50 9.07 285 TYR A CA 1
ATOM 783 C CA B TYR A 1 99 ? 24.312 37.247 7.312 0.50 9.29 285 TYR A CA 1
ATOM 784 C C . TYR A 1 99 ? 24.015 38.506 8.111 1.00 9.54 285 TYR A C 1
ATOM 785 O O . TYR A 1 99 ? 24.770 39.462 7.969 1.00 11.89 285 TYR A O 1
ATOM 802 N N . THR A 1 100 ? 23.020 38.535 8.989 1.00 9.68 286 THR A N 1
ATOM 803 C CA . THR A 1 100 ? 22.866 39.655 9.912 1.00 10.21 286 THR A CA 1
ATOM 804 C C . THR A 1 100 ? 24.071 39.740 10.841 1.00 10.83 286 THR A C 1
ATOM 805 O O . THR A 1 100 ? 24.603 40.810 11.077 1.00 12.84 286 THR A O 1
ATOM 809 N N . LEU A 1 101 ? 24.520 38.604 11.380 1.00 10.67 287 LEU A N 1
ATOM 810 C CA . LEU A 1 101 ? 25.719 38.579 12.232 1.00 11.44 287 LEU A CA 1
ATOM 811 C C . LEU A 1 101 ? 26.927 39.062 11.488 1.00 12.57 287 LEU A C 1
ATOM 812 O O . LEU A 1 101 ? 27.822 39.659 12.125 1.00 16.49 287 LEU A O 1
ATOM 817 N N . LEU A 1 102 ? 27.031 38.881 10.196 1.00 11.80 288 LEU A N 1
ATOM 818 C CA . LEU A 1 102 ? 28.085 39.353 9.323 1.00 13.76 288 LEU A CA 1
ATOM 819 C C . LEU A 1 102 ? 27.871 40.780 8.794 1.00 14.27 288 LEU A C 1
ATOM 820 O O . LEU A 1 102 ? 28.744 41.296 8.073 1.00 17.91 288 LEU A O 1
ATOM 825 N N . GLN A 1 103 ? 26.746 41.393 9.142 1.00 15.65 289 GLN A N 1
ATOM 826 C CA . GLN A 1 103 ? 26.337 42.741 8.803 1.00 18.27 289 GLN A CA 1
ATOM 827 C C . GLN A 1 103 ? 26.237 42.831 7.278 1.00 18.02 289 GLN A C 1
ATOM 828 O O . GLN A 1 103 ? 26.525 43.862 6.647 1.00 24.67 289 GLN A O 1
ATOM 834 N N . ASP A 1 104 ? 25.790 41.759 6.639 1.00 16.70 290 ASP A N 1
ATOM 835 C CA . ASP A 1 104 ? 25.522 41.761 5.199 1.00 15.83 290 ASP A CA 1
ATOM 836 C C . ASP A 1 104 ? 24.032 41.734 4.995 1.00 14.81 290 ASP A C 1
ATOM 837 O O . ASP A 1 104 ? 23.433 40.663 4.816 1.00 13.02 290 ASP A O 1
ATOM 842 N N . TYR A 1 105 ? 23.373 42.920 5.078 1.00 15.16 291 TYR A N 1
ATOM 843 C CA . TYR A 1 105 ? 21.921 42.976 5.132 1.00 14.55 291 TYR A CA 1
ATOM 844 C C . TYR A 1 105 ? 21.315 42.615 3.812 1.00 12.88 291 TYR A C 1
ATOM 845 O O . TYR A 1 105 ? 20.209 42.129 3.794 1.00 13.43 291 TYR A O 1
ATOM 854 N N . GLU A 1 106 ? 21.998 42.860 2.705 1.00 13.02 292 GLU A N 1
ATOM 855 C CA . GLU A 1 106 ? 21.418 42.457 1.433 1.00 12.55 292 GLU A CA 1
ATOM 856 C C . GLU A 1 106 ? 21.285 40.947 1.356 1.00 11.24 292 GLU A C 1
ATOM 857 O O . GLU A 1 106 ? 20.227 40.420 0.985 1.00 11.61 292 GLU A O 1
ATOM 863 N N . LYS A 1 107 ? 22.327 40.194 1.712 1.00 11.62 293 LYS A N 1
ATOM 864 C CA . LYS A 1 107 ? 22.177 38.735 1.724 1.00 10.74 293 LYS A CA 1
ATOM 865 C C . LYS A 1 107 ? 21.205 38.284 2.786 1.00 9.91 293 LYS A C 1
ATOM 866 O O . LYS A 1 107 ? 20.451 37.334 2.557 1.00 10.10 293 LYS A O 1
ATOM 872 N N . ALA A 1 108 ? 21.154 38.944 3.921 1.00 9.76 294 ALA A N 1
ATOM 873 C CA . ALA A 1 108 ? 20.197 38.570 4.975 1.00 9.66 294 ALA A CA 1
ATOM 874 C C . ALA A 1 108 ? 18.780 38.670 4.437 1.00 8.86 294 ALA A C 1
ATOM 875 O O . ALA A 1 108 ? 17.950 37.783 4.642 1.00 9.17 294 ALA A O 1
ATOM 877 N N . ILE A 1 109 ? 18.463 39.779 3.752 1.00 9.15 295 ILE A N 1
ATOM 878 C CA . ILE A 1 109 ? 17.119 39.988 3.221 1.00 8.72 295 IL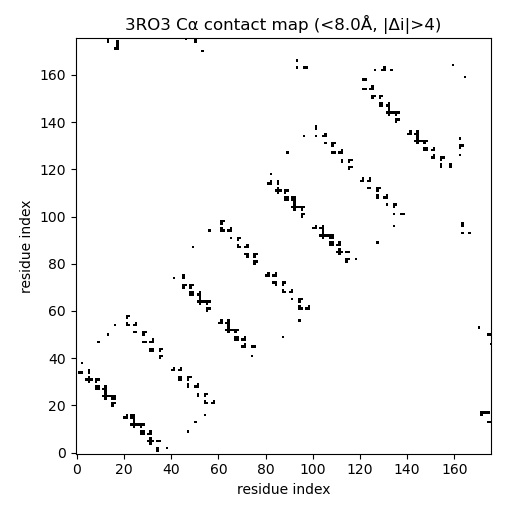E A CA 1
ATOM 879 C C . ILE A 1 109 ? 16.786 38.923 2.178 1.00 8.86 295 ILE A C 1
ATOM 880 O O . ILE A 1 109 ? 15.676 38.371 2.200 1.00 9.06 295 ILE A O 1
ATOM 885 N N . ASP A 1 110 ? 17.735 38.594 1.321 1.00 8.99 296 ASP A N 1
ATOM 886 C CA . ASP A 1 110 ? 17.507 37.570 0.311 1.00 9.90 296 ASP A CA 1
ATOM 887 C C . ASP A 1 110 ? 16.999 36.261 0.933 1.00 8.80 296 ASP A C 1
ATOM 888 O O . ASP A 1 110 ? 15.959 35.697 0.603 1.00 9.39 296 ASP A O 1
ATOM 893 N N . TYR A 1 111 ? 17.790 35.759 1.909 1.00 8.38 297 TYR A N 1
ATOM 894 C CA . TYR A 1 111 ? 17.447 34.497 2.523 1.00 7.96 297 TYR A CA 1
ATOM 895 C C . TYR A 1 111 ? 16.235 34.633 3.432 1.00 8.40 297 TYR A C 1
ATOM 896 O O . TYR A 1 111 ? 15.448 33.674 3.509 1.00 8.50 297 TYR A O 1
ATOM 905 N N . HIS A 1 112 ? 16.054 35.779 4.091 1.00 7.77 298 HIS A N 1
ATOM 906 C CA . HIS A 1 112 ? 14.800 35.900 4.865 1.00 8.20 298 HIS A CA 1
ATOM 907 C 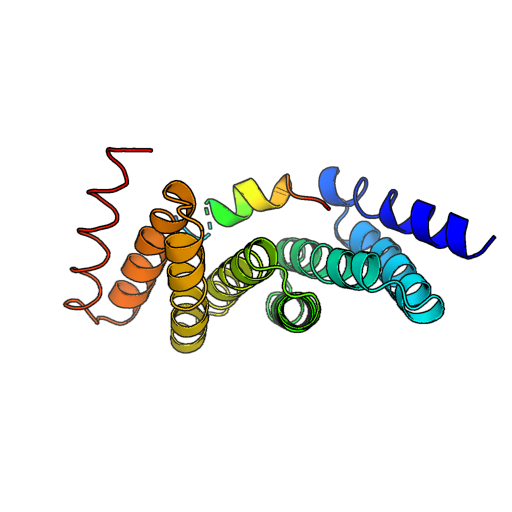C . HIS A 1 112 ? 13.560 35.914 3.994 1.00 8.40 298 HIS A C 1
ATOM 908 O O . HIS A 1 112 ? 12.504 35.389 4.433 1.00 9.01 298 HIS A O 1
ATOM 915 N N . LEU A 1 113 ? 13.617 36.493 2.802 1.00 8.37 299 LEU A N 1
ATOM 916 C CA . LEU A 1 113 ? 12.477 36.466 1.902 1.00 8.97 299 LEU A CA 1
ATOM 917 C C . LEU A 1 113 ? 12.201 35.045 1.426 1.00 9.00 299 LEU A C 1
ATOM 918 O O . LEU A 1 113 ? 11.053 34.651 1.228 1.00 9.64 299 LEU A O 1
ATOM 923 N N . LYS A 1 114 ? 13.259 34.257 1.206 1.00 9.10 300 LYS A N 1
ATOM 924 C CA A LYS A 1 114 ? 13.125 32.859 0.806 0.50 9.67 300 LYS A CA 1
ATOM 925 C CA B LYS A 1 114 ? 13.057 32.870 0.769 0.50 9.50 300 LYS A CA 1
ATOM 926 C C . LYS A 1 114 ? 12.440 32.070 1.887 1.00 9.29 300 LYS A C 1
ATOM 927 O O . LYS A 1 114 ? 11.531 31.253 1.618 1.00 10.72 300 LYS A O 1
ATOM 938 N N . HIS A 1 115 ? 12.867 32.251 3.148 1.00 8.81 301 HIS A N 1
ATOM 939 C CA . HIS A 1 115 ? 12.221 31.561 4.271 1.00 8.91 301 HIS A CA 1
ATOM 940 C C . HIS A 1 115 ? 10.764 31.952 4.394 1.00 9.22 301 HIS A C 1
ATOM 941 O O . HIS A 1 115 ? 9.892 31.116 4.588 1.00 10.22 301 HIS A O 1
ATOM 948 N N . LEU A 1 116 ? 10.471 33.263 4.280 1.00 9.33 302 LEU A N 1
ATOM 949 C CA . LEU A 1 116 ? 9.116 33.737 4.395 1.00 9.56 302 LEU A CA 1
ATOM 950 C C . LEU A 1 116 ? 8.186 33.004 3.444 1.00 9.80 302 LEU A C 1
ATOM 951 O O . LEU A 1 116 ? 7.086 32.558 3.802 1.00 11.08 302 LEU A O 1
ATOM 956 N N . ALA A 1 117 ? 8.617 32.919 2.170 1.00 10.22 303 ALA A N 1
ATOM 957 C CA . ALA A 1 117 ? 7.784 32.310 1.148 1.00 11.54 303 ALA A CA 1
ATOM 958 C C . ALA A 1 117 ? 7.458 30.865 1.483 1.00 11.26 303 ALA A C 1
ATOM 959 O O . ALA A 1 117 ? 6.326 30.387 1.285 1.00 12.30 303 ALA A O 1
ATOM 961 N N . ILE A 1 118 ? 8.451 30.129 1.981 1.00 10.65 304 ILE A N 1
ATOM 962 C CA . ILE A 1 118 ? 8.233 28.711 2.285 1.00 11.13 304 ILE A CA 1
ATOM 963 C C . ILE A 1 118 ? 7.370 28.590 3.530 1.00 11.63 304 ILE A C 1
ATOM 964 O O . ILE A 1 118 ? 6.439 27.731 3.581 1.00 12.56 304 ILE A O 1
ATOM 969 N N . ALA A 1 119 ? 7.617 29.407 4.556 1.00 11.38 305 ALA A N 1
ATOM 970 C CA . ALA A 1 119 ? 6.759 29.375 5.748 1.00 11.64 305 ALA A CA 1
ATOM 971 C C . ALA A 1 119 ? 5.325 29.649 5.404 1.00 12.45 305 ALA A C 1
ATOM 972 O O . ALA A 1 119 ? 4.405 29.020 5.970 1.00 14.83 305 ALA A O 1
ATOM 974 N N . GLN A 1 120 ? 5.064 30.571 4.483 1.00 12.52 306 GLN A N 1
ATOM 975 C CA . GLN A 1 120 ? 3.668 30.815 4.050 1.00 13.74 306 GLN A CA 1
ATOM 976 C C . GLN A 1 120 ? 3.133 29.591 3.350 1.00 14.46 306 GLN A C 1
ATOM 977 O O . GLN A 1 120 ? 1.995 29.164 3.597 1.00 16.18 306 GLN A O 1
ATOM 983 N N . GLU A 1 121 ? 3.880 28.971 2.454 1.00 12.98 307 GLU A N 1
ATOM 984 C CA . GLU A 1 121 ? 3.393 27.782 1.739 1.00 14.77 307 GLU A CA 1
ATOM 985 C C . GLU A 1 121 ? 3.068 26.648 2.686 1.00 14.24 307 GLU A C 1
ATOM 986 O O . GLU A 1 121 ? 2.085 25.913 2.498 1.00 16.60 307 GLU A O 1
ATOM 992 N N . LEU A 1 122 ? 3.901 26.458 3.709 1.00 13.30 308 LEU A N 1
ATOM 993 C CA . LEU A 1 122 ? 3.749 25.387 4.671 1.00 13.84 308 LEU A CA 1
ATOM 994 C C . LEU A 1 122 ? 2.745 25.719 5.781 1.00 14.68 308 LEU A C 1
ATOM 995 O O . LEU A 1 122 ? 2.529 24.890 6.667 1.00 17.24 308 LEU A O 1
ATOM 1000 N N . LYS A 1 123 ? 2.140 26.909 5.747 1.00 14.97 309 LYS A N 1
ATOM 1001 C CA . LYS A 1 123 ? 1.192 27.356 6.770 1.00 16.76 309 LYS A CA 1
ATOM 1002 C C . LYS A 1 123 ? 1.853 27.322 8.159 1.00 16.57 309 LYS A C 1
ATOM 1003 O O . LYS A 1 123 ? 1.213 27.040 9.173 1.00 19.86 309 LYS A O 1
ATOM 1007 N N . ASP A 1 124 ? 3.155 27.629 8.198 1.00 14.64 310 ASP A N 1
ATOM 1008 C CA . ASP A 1 124 ? 3.919 27.740 9.419 1.00 15.23 310 ASP A CA 1
ATOM 1009 C C . ASP A 1 124 ? 3.772 29.178 9.914 1.00 14.14 310 ASP A C 1
ATOM 1010 O O . ASP A 1 124 ? 4.593 30.060 9.601 1.00 14.39 310 ASP A O 1
ATOM 1015 N N . ARG A 1 125 ? 2.707 29.461 10.646 1.00 15.98 311 ARG A N 1
ATOM 1016 C CA . ARG A 1 125 ? 2.381 30.832 11.024 1.00 14.59 311 ARG A CA 1
ATOM 1017 C C . ARG A 1 125 ? 3.391 31.408 12.030 1.00 14.56 311 ARG A C 1
ATOM 1018 O O . ARG A 1 125 ? 3.779 32.559 11.957 1.00 14.54 311 ARG A O 1
ATOM 1026 N N . ILE A 1 126 ? 3.842 30.622 12.991 1.00 15.57 312 ILE A N 1
ATOM 1027 C CA . ILE A 1 126 ? 4.888 31.028 13.901 1.00 15.97 312 ILE A CA 1
ATOM 1028 C C . ILE A 1 126 ? 6.138 31.403 13.114 1.00 14.32 312 ILE A C 1
ATOM 1029 O O . ILE A 1 126 ? 6.750 32.450 13.381 1.00 14.69 312 ILE A O 1
ATOM 1034 N N . GLY A 1 127 ? 6.538 30.559 12.149 1.00 14.24 313 GLY A N 1
ATOM 1035 C CA . GLY A 1 127 ? 7.684 30.877 11.314 1.00 13.69 313 GLY A CA 1
ATOM 1036 C C . GLY A 1 127 ? 7.494 32.129 10.499 1.00 11.30 313 GLY A C 1
ATOM 1037 O O . GLY A 1 127 ? 8.413 32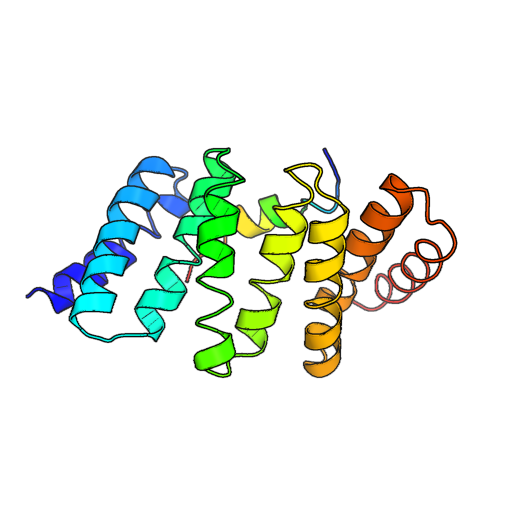.919 10.347 1.00 10.91 313 GLY A O 1
ATOM 1038 N N . GLU A 1 128 ? 6.287 32.328 10.003 1.00 11.59 314 GLU A N 1
ATOM 1039 C CA . GLU A 1 128 ? 5.985 33.579 9.301 1.00 10.90 314 GLU A CA 1
ATOM 1040 C C . GLU A 1 128 ? 6.189 34.778 10.208 1.00 10.46 314 GLU A C 1
ATOM 1041 O O . GLU A 1 128 ? 6.711 35.793 9.768 1.00 10.61 314 GLU A O 1
ATOM 1047 N N . GLY A 1 129 ? 5.770 34.676 11.463 1.00 11.04 315 GLY A N 1
ATOM 1048 C CA . GLY A 1 129 ? 5.983 35.763 12.391 1.00 11.32 315 GLY A CA 1
ATOM 1049 C C . GLY A 1 129 ? 7.453 36.059 12.621 1.00 10.82 315 GLY A C 1
ATOM 1050 O O . GLY A 1 129 ? 7.872 37.215 12.649 1.00 10.53 315 GLY A O 1
ATOM 1051 N N A ARG A 1 130 ? 8.269 35.001 12.790 0.50 10.52 316 ARG A N 1
ATOM 1052 N N B ARG A 1 130 ? 8.262 34.998 12.778 0.50 10.21 316 ARG A N 1
ATOM 1053 C CA A ARG A 1 130 ? 9.704 35.194 12.904 0.50 10.34 316 ARG A CA 1
ATOM 1054 C CA B ARG A 1 130 ? 9.691 35.220 12.935 0.50 10.49 316 ARG A CA 1
ATOM 1055 C C A ARG A 1 130 ? 10.288 35.899 11.677 0.50 9.44 316 ARG A C 1
ATOM 1056 C C B ARG A 1 130 ? 10.329 35.828 11.683 0.50 9.37 316 ARG A C 1
ATOM 1057 O O A ARG A 1 130 ? 11.119 36.790 11.754 0.50 8.93 316 ARG A O 1
ATOM 1058 O O B ARG A 1 130 ? 11.261 36.614 11.769 0.50 9.72 316 ARG A O 1
ATOM 1073 N N . ALA A 1 131 ? 9.851 35.441 10.509 1.00 8.82 317 ALA A N 1
ATOM 1074 C CA . ALA A 1 131 ? 10.309 36.074 9.264 1.00 9.10 317 ALA A CA 1
ATOM 1075 C C . ALA A 1 131 ? 9.961 37.552 9.242 1.00 9.06 317 ALA A C 1
ATOM 1076 O O . ALA A 1 131 ? 10.794 38.379 8.864 1.00 9.41 317 ALA A O 1
ATOM 1078 N N . CYS A 1 132 ? 8.737 37.908 9.664 1.00 9.15 318 CYS A N 1
ATOM 1079 C CA . CYS A 1 132 ? 8.346 39.322 9.622 1.00 9.91 318 CYS A CA 1
ATOM 1080 C C . CYS A 1 132 ? 9.140 40.152 10.630 1.00 9.77 318 CYS A C 1
ATOM 1081 O O . CYS A 1 132 ? 9.473 41.308 10.350 1.00 11.19 318 CYS A O 1
ATOM 1084 N N . TRP A 1 133 ? 9.431 39.595 11.783 1.00 9.80 319 TRP A N 1
ATOM 1085 C CA . TRP A 1 133 ? 10.292 40.218 12.785 1.00 10.22 319 TRP A CA 1
ATOM 1086 C C . TRP A 1 133 ? 11.647 40.516 12.220 1.00 9.44 319 TRP A C 1
ATOM 1087 O O . TRP A 1 133 ? 12.159 41.629 12.233 1.00 10.00 319 TRP A O 1
ATOM 1098 N N . SER A 1 134 ? 12.274 39.460 11.684 1.00 9.36 320 SER A N 1
ATOM 1099 C CA . SER A 1 134 ? 13.590 39.556 11.115 1.00 9.02 320 SER A CA 1
ATOM 1100 C C . SER A 1 134 ? 13.635 40.534 9.919 1.00 9.09 320 SER A C 1
ATOM 1101 O O . SER A 1 134 ? 14.564 41.355 9.801 1.00 9.54 320 SER A O 1
ATOM 1104 N N . LEU A 1 135 ? 12.670 40.414 9.030 1.00 9.22 321 LEU A N 1
ATOM 1105 C CA . LEU A 1 135 ? 12.651 41.306 7.839 1.00 9.68 321 LEU A CA 1
ATOM 1106 C C . LEU A 1 135 ? 12.441 42.761 8.230 1.00 10.54 321 LEU A C 1
ATOM 1107 O O . LEU A 1 135 ? 13.099 43.674 7.757 1.00 12.19 321 LEU A O 1
ATOM 1112 N N . GLY A 1 136 ? 11.501 43.003 9.133 1.00 11.67 322 GLY A N 1
ATOM 1113 C CA . GLY A 1 136 ? 11.333 44.379 9.613 1.00 13.17 322 GLY A CA 1
ATOM 1114 C C . GLY A 1 136 ? 12.595 44.947 10.189 1.00 12.85 322 GLY A C 1
ATOM 1115 O O . GLY A 1 136 ? 12.956 46.101 9.954 1.00 14.23 322 GLY A O 1
ATOM 1116 N N . ASN A 1 137 ? 13.294 44.139 10.995 1.00 11.65 323 ASN A N 1
ATOM 1117 C CA . ASN A 1 137 ? 14.539 44.619 11.571 1.00 12.65 323 ASN A CA 1
ATOM 1118 C C . ASN A 1 137 ? 15.563 44.961 10.481 1.00 12.33 323 ASN A C 1
ATOM 1119 O O . ASN A 1 137 ? 16.251 45.971 10.595 1.00 15.03 323 ASN A O 1
ATOM 1124 N N . ALA A 1 138 ? 15.672 44.118 9.488 1.00 11.60 324 ALA A N 1
ATOM 1125 C CA . ALA A 1 138 ? 16.693 44.307 8.454 1.00 12.50 324 ALA A CA 1
ATOM 1126 C C . ALA A 1 138 ? 16.381 45.524 7.618 1.00 12.13 324 ALA A C 1
ATOM 1127 O O . ALA A 1 138 ? 17.282 46.339 7.294 1.00 12.73 324 ALA A O 1
ATOM 1129 N N . TYR A 1 139 ? 15.119 45.659 7.215 1.00 11.40 325 TYR A N 1
ATOM 1130 C CA . TYR A 1 139 ? 14.738 46.832 6.436 1.00 11.52 325 TYR A CA 1
ATOM 1131 C C . TYR A 1 139 ? 14.964 48.094 7.231 1.00 12.92 325 TYR A C 1
ATOM 1132 O O . TYR A 1 139 ? 15.457 49.078 6.696 1.00 13.43 325 TYR A O 1
ATOM 1141 N N . THR A 1 140 ? 14.664 48.116 8.512 1.00 13.12 326 THR A N 1
ATOM 1142 C CA . THR A 1 140 ? 14.932 49.298 9.331 1.00 14.36 326 THR A CA 1
ATOM 1143 C C . THR A 1 140 ? 16.441 49.607 9.391 1.00 15.02 326 THR A C 1
ATOM 1144 O O . THR A 1 140 ? 16.845 50.773 9.310 1.00 17.13 326 THR A O 1
ATOM 1148 N N . ALA A 1 141 ? 17.284 48.600 9.554 1.00 15.48 327 ALA A N 1
ATOM 1149 C CA . ALA A 1 141 ? 18.733 48.799 9.573 1.00 15.74 327 ALA A CA 1
ATOM 1150 C C . ALA A 1 141 ? 19.197 49.496 8.295 1.00 17.36 327 ALA A C 1
ATOM 1151 O O . ALA A 1 141 ? 20.173 50.263 8.321 1.00 19.06 327 ALA A O 1
ATOM 1153 N N . LEU A 1 142 ? 18.508 49.219 7.217 1.00 13.70 328 LEU A N 1
ATOM 1154 C CA . LEU A 1 142 ? 18.855 49.856 5.939 1.00 14.37 328 LEU A CA 1
ATOM 1155 C C . LEU A 1 142 ? 18.117 51.157 5.650 1.00 13.46 328 LEU A C 1
ATOM 1156 O O . LEU A 1 142 ? 18.420 51.805 4.666 1.00 16.09 328 LEU A O 1
ATOM 1161 N N . GLY A 1 143 ? 17.209 51.582 6.481 1.00 13.52 329 GLY A N 1
ATOM 1162 C CA . GLY A 1 143 ? 16.484 52.802 6.232 1.00 14.43 329 GLY A CA 1
ATOM 1163 C C . GLY A 1 143 ? 15.324 52.604 5.283 1.00 13.69 329 GLY A C 1
ATOM 1164 O O . GLY A 1 143 ? 14.800 53.606 4.751 1.00 14.25 329 GLY A O 1
ATOM 1165 N N . ASN A 1 144 ? 14.891 51.376 4.984 1.00 12.19 330 ASN A N 1
ATOM 1166 C CA . ASN A 1 144 ? 13.882 51.105 3.949 1.00 10.89 330 ASN A CA 1
ATOM 1167 C C . ASN A 1 144 ? 12.530 51.043 4.635 1.00 11.59 330 ASN A C 1
ATOM 1168 O O . ASN A 1 144 ? 11.967 49.967 4.885 1.00 11.75 330 ASN A O 1
ATOM 1173 N N . HIS A 1 145 ? 12.014 52.211 5.009 1.00 12.37 331 HIS A N 1
ATOM 1174 C CA A HIS A 1 145 ? 10.913 52.217 5.986 0.60 12.70 331 HIS A CA 1
ATOM 1175 C CA B HIS A 1 145 ? 10.876 52.388 5.895 0.40 13.46 331 HIS A CA 1
ATOM 1176 C C . HIS A 1 145 ? 9.590 51.813 5.363 1.00 12.26 331 HIS A C 1
ATOM 1177 O O . HIS A 1 145 ? 8.744 51.282 6.140 1.00 13.52 331 HIS A O 1
ATOM 1190 N N . ASP A 1 146 ? 9.376 51.913 4.065 1.00 13.46 332 ASP A N 1
ATOM 1191 C CA . ASP A 1 146 ? 8.120 51.396 3.531 1.00 13.13 332 ASP A CA 1
ATOM 1192 C C . ASP A 1 146 ? 8.072 49.863 3.594 1.00 13.60 332 ASP A C 1
ATOM 1193 O O . ASP A 1 146 ? 7.043 49.265 3.935 1.00 13.03 332 ASP A O 1
ATOM 1198 N N . GLN A 1 147 ? 9.175 49.202 3.319 1.00 12.09 333 GLN A N 1
ATOM 1199 C CA A GLN A 1 147 ? 9.235 47.741 3.454 0.50 11.19 333 GLN A CA 1
ATOM 1200 C CA B GLN A 1 147 ? 9.244 47.743 3.457 0.50 11.10 333 GLN A CA 1
ATOM 1201 C C . GLN A 1 147 ? 9.141 47.364 4.919 1.00 10.90 333 GLN A C 1
ATOM 1202 O O . GLN A 1 147 ? 8.455 46.387 5.292 1.00 11.10 333 GLN A O 1
ATOM 1213 N N . ALA A 1 148 ? 9.841 48.110 5.765 1.00 10.14 334 ALA A N 1
ATOM 1214 C CA . ALA A 1 148 ? 9.778 47.832 7.191 1.00 10.38 334 ALA A CA 1
ATOM 1215 C C . ALA A 1 148 ? 8.384 47.911 7.720 1.00 11.47 334 ALA A C 1
ATOM 1216 O O . ALA A 1 148 ? 8.006 47.115 8.593 1.00 12.24 334 ALA A O 1
ATOM 1218 N N . MET A 1 149 ? 7.563 48.859 7.236 1.00 11.54 335 MET A N 1
ATOM 1219 C CA A MET A 1 149 ? 6.181 49.045 7.677 0.65 12.16 335 MET A CA 1
ATOM 1220 C CA B MET A 1 149 ? 6.206 49.009 7.742 0.35 12.35 335 MET A CA 1
ATOM 1221 C C . MET A 1 149 ? 5.352 47.816 7.364 1.00 12.32 335 MET A C 1
ATOM 1222 O O . MET A 1 149 ? 4.563 47.323 8.192 1.00 13.30 335 MET A O 1
ATOM 1231 N N . HIS A 1 150 ? 5.505 47.316 6.125 1.00 12.13 336 HIS A N 1
ATOM 1232 C CA . HIS A 1 150 ? 4.727 46.132 5.749 1.00 12.12 336 HIS A CA 1
ATOM 1233 C C . HIS A 1 150 ? 4.968 44.986 6.705 1.00 10.75 336 HIS A C 1
ATOM 1234 O O . HIS A 1 150 ? 4.043 44.349 7.188 1.00 11.79 336 HIS A O 1
ATOM 1241 N N . PHE A 1 151 ? 6.255 44.711 6.970 1.00 10.08 337 PHE A N 1
ATOM 1242 C CA . PHE A 1 151 ? 6.586 43.566 7.821 1.00 9.61 337 PHE A CA 1
ATOM 1243 C C . PHE A 1 151 ? 6.322 43.817 9.282 1.00 9.56 337 PHE A C 1
ATOM 1244 O O . PHE A 1 151 ? 5.944 42.876 9.993 1.00 10.23 337 PHE A O 1
ATOM 1252 N N . ALA A 1 152 ? 6.439 45.051 9.776 1.00 10.35 338 ALA A N 1
ATOM 1253 C CA . ALA A 1 152 ? 6.081 45.361 11.160 1.00 11.39 338 ALA A CA 1
ATOM 1254 C C . ALA A 1 152 ? 4.580 45.177 11.408 1.00 10.49 338 ALA A C 1
ATOM 1255 O O . ALA A 1 152 ? 4.169 44.635 12.442 1.00 10.78 338 ALA A O 1
ATOM 1257 N N . GLU A 1 153 ? 3.746 45.551 10.434 1.00 10.93 339 GLU A N 1
ATOM 1258 C CA A GLU A 1 153 ? 2.302 45.340 10.548 0.50 10.97 339 GLU A CA 1
ATOM 1259 C CA B GLU A 1 153 ? 2.300 45.347 10.581 0.50 10.64 339 GLU A CA 1
ATOM 1260 C C . GLU A 1 153 ? 2.018 43.840 10.594 1.00 9.88 339 GLU A C 1
ATOM 1261 O O . GLU A 1 153 ? 1.189 43.378 11.374 1.00 10.49 339 GLU A O 1
ATOM 1272 N N . LYS A 1 154 ? 2.668 43.079 9.740 1.00 10.11 340 LYS A N 1
ATOM 1273 C CA . LYS A 1 154 ? 2.417 41.663 9.685 1.00 10.40 340 LYS A CA 1
ATOM 1274 C C . LYS A 1 154 ? 2.928 40.969 10.961 1.00 9.40 340 LYS A C 1
ATOM 1275 O O . LYS A 1 154 ? 2.268 40.062 11.463 1.00 10.25 340 LYS A O 1
ATOM 1281 N N . HIS A 1 155 ? 4.069 41.410 11.488 1.00 9.13 341 HIS A N 1
ATOM 1282 C CA . HIS A 1 155 ? 4.536 40.851 12.750 1.00 8.99 341 HIS A CA 1
ATOM 1283 C C . HIS A 1 155 ? 3.525 41.103 13.861 1.00 9.67 341 HIS A C 1
ATOM 1284 O O . HIS A 1 155 ? 3.239 40.175 14.636 1.00 9.65 341 HIS A O 1
ATOM 1291 N N . LEU A 1 156 ? 3.006 42.305 13.952 1.00 9.26 342 LEU A N 1
ATOM 1292 C CA . LEU A 1 156 ? 1.964 42.600 14.966 1.00 10.59 342 LEU A CA 1
ATOM 1293 C C . LEU A 1 156 ? 0.763 41.692 14.790 1.00 10.98 342 LEU A C 1
ATOM 1294 O O . LEU A 1 156 ? 0.268 41.116 15.771 1.00 12.14 342 LEU A O 1
ATOM 1299 N N . GLU A 1 157 ? 0.286 41.532 13.586 1.00 10.42 343 GLU A N 1
ATOM 1300 C CA A GLU A 1 157 ? -0.903 40.716 13.333 0.50 11.62 343 GLU A CA 1
ATOM 1301 C CA B GLU A 1 157 ? -0.865 40.696 13.256 0.50 11.01 343 GLU A CA 1
ATOM 1302 C C . GLU A 1 157 ? -0.649 39.285 13.771 1.00 11.28 343 GLU A C 1
ATOM 1303 O O . GLU A 1 157 ? -1.484 38.658 14.439 1.00 13.05 343 GLU A O 1
ATOM 1314 N N . ILE A 1 158 ? 0.493 38.723 13.438 1.00 10.72 344 ILE A N 1
ATOM 1315 C CA . ILE A 1 158 ? 0.792 37.345 13.759 1.00 11.88 344 ILE A CA 1
ATOM 1316 C C . ILE A 1 158 ? 1.009 37.178 15.267 1.00 13.05 344 ILE A C 1
ATOM 1317 O O . ILE A 1 158 ? 0.567 36.172 15.817 1.00 16.33 344 ILE A O 1
ATOM 1322 N N A SER A 1 159 ? 1.669 38.158 15.881 0.50 13.52 345 SER A N 1
ATOM 1323 N N B SER A 1 159 ? 1.582 38.190 15.926 0.50 12.53 345 SER A N 1
ATOM 1324 C CA A SER A 1 159 ? 2.007 38.152 17.312 0.50 14.33 345 SER A CA 1
ATOM 1325 C CA B SER A 1 159 ? 1.718 38.159 17.382 0.50 14.26 345 SER A CA 1
ATOM 1326 C C A SER A 1 159 ? 0.782 37.934 18.174 0.50 13.93 345 SER A C 1
ATOM 1327 C C B SER A 1 159 ? 0.401 38.393 18.120 0.50 14.39 345 SER A C 1
ATOM 1328 O O A SER A 1 159 ? 0.854 37.425 19.289 0.50 20.06 345 SER A O 1
ATOM 1329 O O B SER A 1 159 ? 0.312 37.981 19.277 0.50 16.90 345 SER A O 1
ATOM 1334 N N A ARG A 1 160 ? -0.380 38.287 17.671 0.50 12.44 346 ARG A N 1
ATOM 1335 N N B ARG A 1 160 ? -0.580 39.035 17.511 0.50 12.82 346 ARG A N 1
ATOM 1336 C CA A ARG A 1 160 ? -1.640 38.133 18.338 0.50 12.45 346 ARG A CA 1
ATOM 1337 C CA B ARG A 1 160 ? -1.909 39.104 18.091 0.50 14.26 346 ARG A CA 1
ATOM 1338 C C A ARG A 1 160 ? -2.195 36.735 18.149 0.50 13.14 346 ARG A C 1
ATOM 1339 C C B ARG A 1 160 ? -2.726 37.841 17.821 0.50 16.73 346 ARG A C 1
ATOM 1340 O O A ARG A 1 160 ? -3.045 36.358 18.943 0.50 17.37 346 ARG A O 1
ATOM 1341 O O B ARG A 1 160 ? -3.730 37.599 18.498 0.50 21.65 346 ARG A O 1
ATOM 1356 N N A GLU A 1 161 ? -1.769 36.016 17.142 0.50 17.13 347 GLU A N 1
ATOM 1357 N N B GLU A 1 161 ? -2.316 37.041 16.843 0.50 20.26 347 GLU A N 1
ATOM 1358 C CA A GLU A 1 161 ? -2.356 34.725 16.872 0.50 19.43 347 GLU A CA 1
ATOM 1359 C CA B GLU A 1 161 ? -2.998 35.858 16.376 0.50 21.29 347 GLU A CA 1
ATOM 1360 C C A GLU A 1 161 ? -1.581 33.563 17.483 0.50 19.29 347 GLU A C 1
ATOM 1361 C C B GLU A 1 161 ? -2.617 34.635 17.204 0.50 22.63 347 GLU A C 1
ATOM 1362 O O A GLU A 1 161 ? -2.200 32.617 17.943 0.50 23.63 347 GLU A O 1
ATOM 1363 O O B GLU A 1 161 ? -3.549 33.868 17.487 0.50 25.50 347 GLU A O 1
ATOM 1374 N N A VAL A 1 162 ? -0.261 33.579 17.443 0.50 17.67 348 VAL A N 1
ATOM 1375 C CA A VAL A 1 162 ? 0.585 32.463 17.812 0.50 21.42 348 VAL A CA 1
ATOM 1376 C C A VAL A 1 162 ? 1.828 32.941 18.581 0.50 25.84 348 VAL A C 1
ATOM 1377 O O A VAL A 1 162 ? 1.940 34.196 18.680 0.50 25.31 348 VAL A O 1
ATOM 1381 N N . GLN B 2 6 ? 23.216 43.748 20.238 1.00 62.01 66 GLN B N 1
ATOM 1382 C CA . GLN B 2 6 ? 22.712 42.528 19.603 1.00 47.86 66 GLN B CA 1
ATOM 1383 C C . GLN B 2 6 ? 21.368 42.776 18.924 1.00 40.42 66 GLN B C 1
ATOM 1384 O O . GLN B 2 6 ? 20.552 43.661 19.225 1.00 64.73 66 GLN B O 1
ATOM 1386 N N . VAL B 2 7 ? 20.974 42.074 17.874 1.00 20.66 67 VAL B N 1
ATOM 1387 C CA . VAL B 2 7 ? 19.666 42.218 17.259 1.00 16.04 67 VAL B CA 1
ATOM 1388 C C . VAL B 2 7 ? 18.754 41.203 17.936 1.00 13.24 67 VAL B C 1
ATOM 1389 O O . VAL B 2 7 ? 19.047 40.012 18.021 1.00 13.67 67 VAL B O 1
ATOM 1393 N N . ASP B 2 8 ? 17.633 41.696 18.437 1.00 12.98 68 ASP B N 1
ATOM 1394 C CA . ASP B 2 8 ? 16.795 40.831 19.276 1.00 11.98 68 ASP B CA 1
ATOM 1395 C C . ASP B 2 8 ? 16.329 39.580 18.571 1.00 11.86 68 ASP B C 1
ATOM 1396 O O . ASP B 2 8 ? 16.314 38.500 19.167 1.00 11.78 68 ASP B O 1
ATOM 1401 N N . SER B 2 9 ? 15.936 39.671 17.272 1.00 10.62 69 SER B N 1
ATOM 1402 C CA . SER B 2 9 ? 15.500 38.481 16.554 1.00 10.18 69 SER B CA 1
ATOM 1403 C C . SER B 2 9 ? 16.619 37.464 16.358 1.00 9.30 69 SER B C 1
ATOM 1404 O O . SER B 2 9 ? 16.353 36.259 16.353 1.00 10.17 69 SER B O 1
ATOM 1407 N N . VAL B 2 10 ? 17.837 37.939 16.184 1.00 10.24 70 VAL B N 1
ATOM 1408 C CA . VAL B 2 10 ? 19.012 37.074 16.078 1.00 10.44 70 VAL B CA 1
ATOM 1409 C C . VAL B 2 10 ? 19.299 36.426 17.426 1.00 11.27 70 VAL B C 1
ATOM 1410 O O . VAL B 2 10 ? 19.578 35.214 17.482 1.00 11.16 70 VAL B O 1
ATOM 1414 N N . GLN B 2 11 ? 19.201 37.192 18.506 1.00 11.95 71 GLN B N 1
ATOM 1415 C CA B GLN B 2 11 ? 19.413 36.568 19.811 0.38 12.92 71 GLN B CA 1
ATOM 1416 C CA C GLN B 2 11 ? 19.347 36.634 19.834 0.62 12.78 71 GLN B CA 1
ATOM 1417 C C . GLN B 2 11 ? 18.379 35.492 20.111 1.00 12.77 71 GLN B C 1
ATOM 1418 O O . GLN B 2 11 ? 18.709 34.422 20.658 1.00 13.68 71 GLN B O 1
ATOM 1429 N N . ARG B 2 12 ? 17.121 35.716 19.730 1.00 11.75 72 ARG B N 1
ATOM 1430 C CA . ARG B 2 12 ? 16.134 34.662 19.926 1.00 12.26 72 ARG B CA 1
ATOM 1431 C C . ARG B 2 12 ? 16.446 33.425 19.121 1.00 10.62 72 ARG B C 1
ATOM 1432 O O . ARG B 2 12 ? 16.329 32.297 19.585 1.00 12.66 72 ARG B O 1
ATOM 1440 N N . TRP B 2 13 ? 16.783 33.611 17.848 1.00 10.45 73 TRP B N 1
ATOM 1441 C CA . TRP B 2 13 ? 17.197 32.498 16.993 1.00 9.84 73 TRP B CA 1
ATOM 1442 C C . TRP B 2 13 ? 18.352 31.726 17.623 1.00 9.66 73 TRP B C 1
ATOM 1443 O O . TRP B 2 13 ? 18.352 30.509 17.643 1.00 10.61 73 TRP B O 1
ATOM 1454 N N . MET B 2 14 ? 19.343 32.422 18.164 1.00 10.61 74 MET B N 1
ATOM 1455 C CA . MET B 2 14 ? 20.480 31.758 18.789 1.00 11.23 74 MET B CA 1
ATOM 1456 C C . MET B 2 14 ? 20.067 31.012 20.057 1.00 12.05 74 MET B C 1
ATOM 1457 O O . MET B 2 14 ? 20.562 29.916 20.296 1.00 13.00 74 MET B O 1
ATOM 1462 N N . GLU B 2 15 ? 19.158 31.562 20.836 1.00 13.04 75 GLU B N 1
ATOM 1463 C CA . GLU B 2 15 ? 18.701 30.867 22.023 1.00 14.86 75 GLU B CA 1
ATOM 1464 C C . GLU B 2 15 ? 18.039 29.562 21.640 1.00 14.09 75 GLU B C 1
ATOM 1465 O O . GLU B 2 15 ? 18.238 28.491 22.248 1.00 16.02 75 GLU B O 1
ATOM 1471 N N . ASP B 2 16 ? 17.213 29.571 20.585 1.00 13.47 76 ASP B N 1
ATOM 1472 C CA . ASP B 2 16 ? 16.603 28.341 20.124 1.00 14.70 76 ASP B CA 1
ATOM 1473 C C . ASP B 2 16 ? 17.659 27.378 19.552 1.00 11.47 76 ASP B C 1
ATOM 1474 O O . ASP B 2 16 ? 17.615 26.173 19.776 1.00 12.67 76 ASP B O 1
ATOM 1479 N N . LEU B 2 17 ? 18.622 27.954 18.824 1.00 10.99 77 LEU B N 1
ATOM 1480 C CA . LEU B 2 17 ? 19.609 27.167 18.135 1.00 10.22 77 LEU B CA 1
ATOM 1481 C C . LEU B 2 17 ? 20.429 26.346 19.096 1.00 10.62 77 LEU B C 1
ATOM 1482 O O . LEU B 2 17 ? 20.819 25.211 18.737 1.00 11.46 77 LEU B O 1
ATOM 1487 N N . LYS B 2 18 ? 20.692 26.833 20.280 1.00 10.91 78 LYS B N 1
ATOM 1488 C CA . LYS B 2 18 ? 21.511 26.149 21.282 1.00 12.47 78 LYS B CA 1
ATOM 1489 C C . LYS B 2 18 ? 20.921 24.813 21.668 1.00 11.67 78 LYS B C 1
ATOM 1490 O O . LYS B 2 18 ? 21.641 23.935 22.173 1.00 12.07 78 LYS B O 1
ATOM 1496 N N . LEU B 2 19 ? 19.607 24.632 21.479 1.00 11.23 79 LEU B N 1
ATOM 1497 C CA . LEU B 2 19 ? 18.905 23.421 21.831 1.00 12.50 79 LEU B CA 1
ATOM 1498 C C . LEU B 2 19 ? 18.647 22.534 20.637 1.00 12.30 79 LEU B C 1
ATOM 1499 O O . LEU B 2 19 ? 18.099 21.439 20.825 1.00 14.74 79 LEU B O 1
ATOM 1504 N N A MET B 2 20 ? 19.010 22.967 19.432 0.50 12.20 80 MET B N 1
ATOM 1505 N N B MET B 2 20 ? 19.040 22.936 19.439 0.50 11.06 80 MET B N 1
ATOM 1506 C CA A MET B 2 20 ? 18.674 22.320 18.180 0.50 11.92 80 MET B CA 1
ATOM 1507 C CA B MET B 2 20 ? 18.645 22.268 18.217 0.50 14.16 80 MET B CA 1
ATOM 1508 C C A MET B 2 20 ? 19.706 21.289 17.749 0.50 9.96 80 MET B C 1
ATOM 1509 C C B MET B 2 20 ? 19.690 21.311 17.679 0.50 13.69 80 MET B C 1
ATOM 1510 O O A MET B 2 20 ? 20.876 21.616 17.655 0.50 11.56 80 MET B O 1
ATOM 1511 O O B MET B 2 20 ? 20.825 21.688 17.445 0.50 13.19 80 MET B O 1
ATOM 1520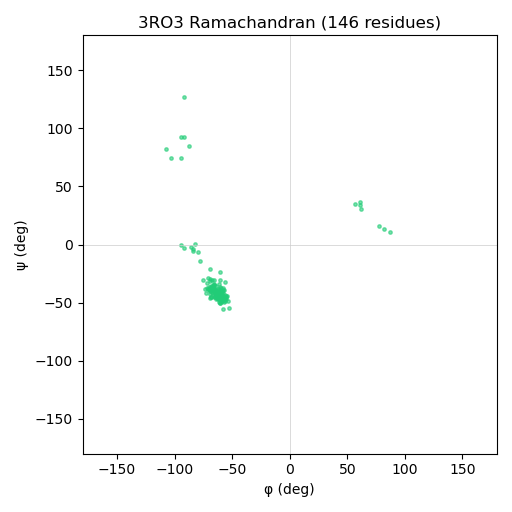 N N . THR B 2 21 ? 19.261 20.068 17.499 1.00 11.37 81 THR B N 1
ATOM 1521 C CA . THR B 2 21 ? 20.071 19.024 16.874 1.00 11.54 81 THR B CA 1
ATOM 1522 C C . THR B 2 21 ? 19.184 18.246 15.925 1.00 11.52 81 THR B C 1
ATOM 1523 O O . THR B 2 21 ? 17.980 18.148 16.095 1.00 13.26 81 THR B O 1
ATOM 1527 N N . GLU B 2 22 ? 19.825 17.601 14.968 1.00 11.99 82 GLU B N 1
ATOM 1528 C CA . GLU B 2 22 ? 19.190 16.623 14.088 1.00 11.76 82 GLU B CA 1
ATOM 1529 C C . GLU B 2 22 ? 20.091 15.405 13.923 1.00 10.83 82 GLU B C 1
ATOM 1530 O O . GLU B 2 22 ? 19.516 14.355 13.552 1.00 13.41 82 GLU B O 1
#

Secondary structure (DSSP, 8-state):
-HHHHHHHHHHHHHHHHHTT-HHHHHHHHHHHHHHHHHHT-HHHHHHHHHHHHHHHHHTT-HHHHHHHHHHHHHHHHHTT-HHHHHHHHHHHHHHHHHTT-HHHHHHHHHHHHHHHHHTT-HHHHHHHHHHHHHHHHHHT-HHHHHHHHHHHHHHHTT-/--HHHHHHHHHHTT---

Radius of gyration: 16.73 Å; Cα contacts (8 Å, |Δi|>4): 263; chains: 2; bounding box: 38×54×30 Å

Nearest PDB structures (foldseek):
  3sf4-assembly1_A  TM=9.949E-01  e=1.863E-17  Homo sapiens
  4jhr-assembly1_B  TM=9.770E-01  e=2.478E-17  Mus musculus
  4g2v-assembly1_A  TM=9.860E-01  e=3.625E-17  Mus musculus
  3ro2-assembly1_A  TM=9.886E-01  e=1.660E-16  Mus musculus
  5a7d-assembly4_D  TM=9.925E-01  e=2.182E-13  Drosophila melanogaster

Solvent-accessible surface area: 8912 Å² total; per-residue (Å²): 105,88,35,44,79,0,145,58,56,13,101,90,0,29,75,38,5,91,128,39,60,29,164,45,0,8,99,4,2,65,61,28,17,80,0,0,107,95,114,55,56,92,60,14,10,17,49,0,12,4,3,0,0,7,0,36,3,36,73,43,91,51,106,36,0,3,85,32,4,93,97,0,7,94,6,0,102,114,83,105,56,91,62,16,15,8,61,3,0,18,6,0,0,1,0,9,15,50,53,139,46,53,143,104,0,21,61,33,3,73,80,12,15,57,6,1,77,102,77,137,61,76,112,9,12,5,43,0,1,56,5,0,9,48,6,18,77,61,83,40,66,118,129,89,9,110,92,12,55,105,38,56,95,83,4,60,178,90,91,149,56,84,2,8,86,106,14,42,89,53,12,108,142,62,42,69

Organism: Mus musculus (NCBI:txid10090)

Sequence (176 aa):
SRAAQGRAFGNLLGNTTHYLLGNNFRDAVIAHEQRLLIAKEFGDKAAERIAYSSNLGNAYIFLGEFEETASEYYKKTTLLLLARQLKDRAVEAQSSCYSLGNTYYTLLQDYEKAIDYHLKKHLAIAQELKDRIGEGRRACWSLGNAYTALGNHHDQQAMMHFAEEKHLEEISSRREEVQVDSVQQRWMEDLKLMMTE

InterPro domains:
  IPR003109 GoLoco motif [PF02188] (491-510)
  IPR003109 GoLoco motif [PF02188] (544-565)
  IPR003109 GoLoco motif [PF02188] (595-615)
  IPR003109 GoLoco motif [PF02188] (629-650)
  IPR003109 GoLoco motif [PS50877] (490-512)
  IPR003109 GoLoco motif [PS50877] (543-565)
  IPR003109 GoLoco motif [PS50877] (594-616)
  IPR003109 GoLoco motif [PS50877] (628-650)
  IPR003109 GoLoco motif [SM00390] (490-512)
  IPR003109 GoLoco motif [SM00390] (543-565)
  IPR003109 GoLoco motif [SM00390] (594-616)
  IPR003109 GoLoco motif [SM00390] (628-650)
  IPR011990 Tetratricopeptide-like helical domain superfamily [G3DSA:1.25.40.10] (19-357)
  IPR011990 Tetratricopeptide-like helical domain superfamily [G3DSA:1.25.40.10] (459-566)
  IPR011990 Tetratricopeptide-like helical domain superfamily [G3DSA:1.25.40.10] (580-651)
  IPR011990 Tetratricopeptide-like helical domain superfamily [SSF48452] (26-156)
  IPR011990 Tetratricopeptide-like helical domain superfamily [SSF48452] (179-375)
  IPR019734 Tetratricopeptide repeat [PF13176] (204-238)
  IPR019734 Tetratricopeptide repeat [PF13181] (323-353)
  IPR019734 Tetratricopeptide repeat [PS50005] (62-95)